Protein AF-A0A9P7KBY2-F1 (afdb_monomer_lite)

Organism: NCBI:txid117018

Sequence (220 aa):
MDRFLDSQSREPHPALNAIYLVACYFTNSSFYSEMEPALFIQAQQEINVALDTSDRLADIVQASSLLAIYMYMNNRVMEGYRYTFSAIRLAVGLGFHQIQPPSAISPAYSHHIHPIPISPPRDIIELSDRIFAFWQVFMIDRCWSAADELPLAFPDKDTAQCLILTPWPAPLEGDTWSLFVGEFSEGTVSSYMPALKAKAAALYELTSRSNNSECARGPM

Structure (mmCIF, N/CA/C/O backbone):
data_AF-A0A9P7KBY2-F1
#
_entry.id   AF-A0A9P7KBY2-F1
#
loop_
_atom_site.group_PDB
_atom_site.id
_atom_site.type_symbol
_atom_site.label_atom_id
_atom_site.label_alt_id
_atom_site.label_comp_id
_atom_site.label_asym_id
_atom_site.label_entity_id
_atom_site.label_seq_id
_atom_site.pdbx_PDB_ins_code
_atom_site.Cartn_x
_atom_site.Cartn_y
_atom_site.Cartn_z
_atom_site.occupancy
_atom_site.B_iso_or_equiv
_atom_site.auth_seq_id
_atom_site.auth_comp_id
_atom_site.auth_asym_id
_atom_site.auth_atom_id
_atom_site.pdbx_PDB_model_num
ATOM 1 N N . MET A 1 1 ? -14.799 12.275 -30.955 1.00 43.34 1 MET A N 1
ATOM 2 C CA . MET A 1 1 ? -15.402 11.382 -29.943 1.00 43.34 1 MET A CA 1
ATOM 3 C C . MET A 1 1 ? -14.357 10.835 -28.968 1.00 43.34 1 MET A C 1
ATOM 5 O O . MET A 1 1 ? -14.742 10.455 -27.876 1.00 43.34 1 MET A O 1
ATOM 9 N N . ASP A 1 2 ? -13.055 10.927 -29.272 1.00 44.44 2 ASP A N 1
ATOM 10 C CA . ASP A 1 2 ? -11.976 10.364 -28.433 1.00 44.44 2 ASP A CA 1
ATOM 11 C C . ASP A 1 2 ? -11.668 11.125 -27.130 1.00 44.44 2 ASP A C 1
ATOM 13 O O . ASP A 1 2 ? -11.209 10.527 -26.166 1.00 44.44 2 ASP A O 1
ATOM 17 N N . ARG A 1 3 ? -11.991 12.425 -27.034 1.00 40.50 3 ARG A N 1
ATOM 18 C CA . ARG A 1 3 ? -11.752 13.222 -25.809 1.00 40.50 3 ARG A CA 1
ATOM 19 C C . ARG A 1 3 ? -12.579 12.792 -24.588 1.00 40.50 3 ARG A C 1
ATOM 21 O O . ARG A 1 3 ? -12.198 13.133 -23.479 1.00 40.50 3 ARG A O 1
ATOM 28 N N . PHE A 1 4 ? -13.699 12.090 -24.783 1.00 40.03 4 PHE A N 1
ATOM 29 C CA . PHE A 1 4 ? -14.569 11.636 -23.686 1.00 40.03 4 PHE A CA 1
ATOM 30 C C . PHE A 1 4 ? -14.139 10.284 -23.093 1.00 40.03 4 PHE A C 1
ATOM 32 O O . PHE A 1 4 ? -14.405 10.019 -21.926 1.00 40.03 4 PHE A O 1
ATOM 39 N N . LEU A 1 5 ? -13.447 9.442 -23.868 1.00 46.06 5 LEU A N 1
ATOM 40 C CA . LEU A 1 5 ? -12.856 8.197 -23.358 1.00 46.06 5 LEU A CA 1
ATOM 41 C C . LEU A 1 5 ? -11.561 8.482 -22.580 1.00 46.06 5 LEU A C 1
ATOM 43 O O . LEU A 1 5 ? -11.266 7.815 -21.593 1.00 46.06 5 LEU A O 1
ATOM 47 N N . ASP A 1 6 ? -10.840 9.530 -22.981 1.00 45.81 6 ASP A N 1
ATOM 48 C CA . ASP A 1 6 ? -9.599 9.976 -22.337 1.00 45.81 6 ASP A CA 1
ATOM 49 C C . ASP A 1 6 ? -9.832 10.707 -20.996 1.00 45.81 6 ASP A C 1
ATOM 51 O O . ASP A 1 6 ? -8.926 10.835 -20.177 1.00 45.81 6 ASP A O 1
ATOM 55 N N . SER A 1 7 ? -11.059 11.180 -20.732 1.00 43.94 7 SER A N 1
ATOM 56 C CA . SER A 1 7 ? -11.436 11.732 -19.423 1.00 43.94 7 SER A CA 1
ATOM 57 C C . SER A 1 7 ? -11.824 10.647 -18.417 1.00 43.94 7 SER A C 1
ATOM 59 O O . SER A 1 7 ? -11.453 10.745 -17.253 1.00 43.94 7 SER A O 1
ATOM 61 N N . GLN A 1 8 ? -12.510 9.586 -18.860 1.00 50.44 8 GLN A N 1
ATOM 62 C CA . GLN A 1 8 ? -12.900 8.459 -17.998 1.00 50.44 8 GLN A CA 1
ATOM 63 C C . GLN A 1 8 ? -11.684 7.676 -17.480 1.00 50.44 8 GLN A C 1
ATOM 65 O O . GLN A 1 8 ? -11.706 7.139 -16.378 1.00 50.44 8 GLN A O 1
ATOM 70 N N . SER A 1 9 ? -10.603 7.650 -18.262 1.00 55.75 9 SER A N 1
ATOM 71 C CA . SER A 1 9 ? -9.342 6.980 -17.933 1.00 55.75 9 SER A CA 1
ATOM 72 C C . SER A 1 9 ? -8.476 7.735 -16.907 1.00 55.75 9 SER A C 1
ATOM 74 O O . SER A 1 9 ? -7.491 7.165 -16.419 1.00 55.75 9 SER A O 1
ATOM 76 N N . ARG A 1 10 ? -8.840 8.994 -16.606 1.00 66.50 10 ARG A N 1
ATOM 77 C CA . ARG A 1 10 ? -8.169 9.911 -15.667 1.00 66.50 10 ARG A CA 1
ATOM 78 C C . ARG A 1 10 ? -8.921 10.130 -14.363 1.00 66.50 10 ARG A C 1
ATOM 80 O O . ARG A 1 10 ? -8.335 10.658 -13.422 1.00 66.50 10 ARG A O 1
ATOM 87 N N . GLU A 1 11 ? -10.209 9.802 -14.308 1.00 81.75 11 GLU A N 1
ATOM 88 C CA . GLU A 1 11 ? -10.936 9.898 -13.047 1.00 81.75 11 GLU A CA 1
ATOM 89 C C . GLU A 1 11 ? -10.340 8.898 -12.043 1.00 81.75 11 GLU A C 1
ATOM 91 O O . GLU A 1 11 ? -9.983 7.785 -12.441 1.00 81.75 11 GLU A O 1
ATOM 96 N N . PRO A 1 12 ? -10.210 9.262 -10.757 1.00 85.88 12 PRO A N 1
ATOM 97 C CA . PRO A 1 12 ? -9.803 8.317 -9.724 1.00 85.88 12 PRO A CA 1
ATOM 98 C C . PRO A 1 12 ? -10.758 7.121 -9.675 1.00 85.88 12 PRO A C 1
ATOM 100 O O . PRO A 1 12 ? -11.972 7.281 -9.851 1.00 85.88 12 PRO A O 1
ATOM 103 N N . HIS A 1 13 ? -10.240 5.918 -9.428 1.00 92.56 13 HIS A N 1
ATOM 104 C CA . HIS A 1 13 ? -11.093 4.744 -9.258 1.00 92.56 13 HIS A CA 1
ATOM 105 C C . HIS A 1 13 ? -12.073 4.957 -8.087 1.00 92.56 13 HIS A C 1
ATOM 107 O O . HIS A 1 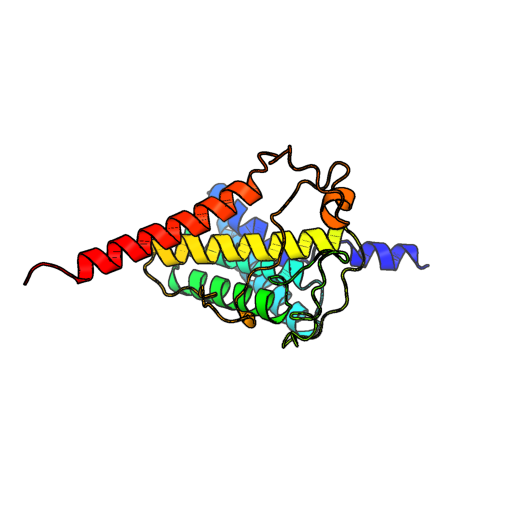13 ? -11.643 5.414 -7.024 1.00 92.56 13 HIS A O 1
ATOM 113 N N . PRO A 1 14 ? -13.364 4.578 -8.202 1.00 93.50 14 PRO A N 1
ATOM 114 C CA . PRO A 1 14 ? -14.335 4.713 -7.108 1.00 93.50 14 PRO A CA 1
ATOM 115 C C . PRO A 1 14 ? -13.891 4.066 -5.787 1.00 93.50 14 PRO A C 1
ATOM 117 O O . PRO A 1 14 ? -14.286 4.512 -4.713 1.00 93.50 14 PRO A O 1
ATOM 120 N N . ALA A 1 15 ? -13.018 3.058 -5.848 1.00 94.69 15 ALA A N 1
ATOM 121 C CA . ALA A 1 15 ? -12.377 2.444 -4.680 1.00 94.69 15 ALA A CA 1
ATOM 122 C C . ALA A 1 15 ? -11.610 3.452 -3.797 1.00 94.69 15 ALA A C 1
ATOM 124 O O . ALA A 1 15 ? -11.557 3.278 -2.579 1.00 94.69 15 ALA A O 1
ATOM 125 N N . LEU A 1 16 ? -11.058 4.528 -4.370 1.00 94.62 16 LEU A N 1
ATOM 126 C CA . LEU A 1 16 ? -10.361 5.576 -3.615 1.00 94.62 16 LEU A CA 1
ATOM 127 C C . LEU A 1 16 ? -11.287 6.380 -2.700 1.00 94.62 16 LEU A C 1
ATOM 129 O O . LEU A 1 16 ? -10.801 7.014 -1.762 1.00 94.62 16 LEU A O 1
ATOM 133 N N . ASN A 1 17 ? -12.610 6.263 -2.861 1.00 93.25 17 ASN A N 1
ATOM 134 C CA . ASN A 1 17 ? -13.580 6.766 -1.886 1.00 93.25 17 ASN A CA 1
ATOM 135 C C . ASN A 1 17 ? -13.393 6.142 -0.488 1.00 93.25 17 ASN A C 1
ATOM 137 O O . ASN A 1 17 ? -13.918 6.677 0.486 1.00 93.25 17 ASN A O 1
ATOM 141 N N . ALA A 1 18 ? -12.581 5.084 -0.347 1.00 95.88 18 ALA A N 1
ATOM 142 C CA . ALA A 1 18 ? -12.068 4.605 0.938 1.00 95.88 18 ALA A CA 1
ATOM 143 C C . ALA A 1 18 ? -11.432 5.717 1.798 1.00 95.88 18 ALA A C 1
ATOM 145 O O . ALA A 1 18 ? -11.433 5.615 3.024 1.00 95.88 18 ALA A O 1
ATOM 146 N N . ILE A 1 19 ? -10.941 6.810 1.196 1.00 95.94 19 ILE A N 1
ATOM 147 C CA . ILE A 1 19 ? -10.446 7.980 1.938 1.00 95.94 19 ILE A CA 1
ATOM 148 C C . ILE A 1 19 ? -11.518 8.588 2.853 1.00 95.94 19 ILE A C 1
ATOM 150 O O . ILE A 1 19 ? -11.195 9.094 3.929 1.00 95.94 19 ILE A O 1
ATOM 154 N N . TYR A 1 20 ? -12.799 8.489 2.480 1.00 94.44 20 TYR A N 1
ATOM 155 C CA . TYR A 1 20 ? -13.895 8.983 3.305 1.00 94.44 20 TYR A CA 1
ATOM 156 C C . TYR A 1 20 ? -14.028 8.210 4.617 1.00 94.44 20 TYR A C 1
ATOM 158 O O . TYR A 1 20 ? -14.408 8.815 5.610 1.00 94.44 20 TYR A O 1
ATOM 166 N N . LEU A 1 21 ? -13.648 6.929 4.680 1.00 94.62 21 LEU A N 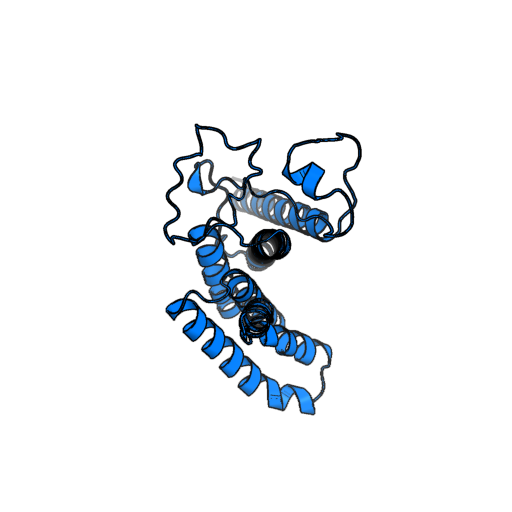1
ATOM 167 C CA . LEU A 1 21 ? -13.639 6.165 5.937 1.00 94.62 21 LEU A CA 1
ATOM 168 C C . LEU A 1 21 ? -12.626 6.734 6.931 1.00 94.62 21 LEU A C 1
ATOM 170 O O . LEU A 1 21 ? -12.931 6.933 8.105 1.00 94.62 21 LEU A O 1
ATOM 174 N N . VAL A 1 22 ? -11.429 7.057 6.439 1.00 93.44 22 VAL A N 1
ATOM 175 C CA . VAL A 1 22 ? -10.390 7.714 7.241 1.00 93.44 22 VAL A CA 1
ATOM 176 C C . VAL A 1 22 ? -10.866 9.102 7.684 1.00 93.44 22 VAL A C 1
ATOM 178 O O . VAL A 1 22 ? -10.673 9.486 8.836 1.00 93.44 22 VAL A O 1
ATOM 181 N N . ALA A 1 23 ? -11.548 9.842 6.805 1.00 93.81 23 ALA A N 1
ATOM 182 C CA . ALA A 1 23 ? -12.131 11.136 7.153 1.00 93.81 23 ALA A CA 1
ATOM 183 C C . ALA A 1 23 ? -13.237 11.024 8.220 1.00 93.81 23 ALA A C 1
ATOM 185 O O . ALA A 1 23 ? -13.277 11.850 9.134 1.00 93.81 23 ALA A O 1
ATOM 186 N N . CYS A 1 24 ? -14.102 10.005 8.149 1.00 92.81 24 CYS A N 1
ATOM 187 C CA . CYS A 1 24 ? -15.149 9.753 9.146 1.00 92.81 24 CYS A CA 1
ATOM 188 C C . CYS A 1 24 ? -14.538 9.531 10.536 1.00 92.81 24 CYS A C 1
ATOM 190 O O . CYS A 1 24 ? -14.945 10.201 11.489 1.00 92.81 24 CYS A O 1
ATOM 192 N N . TYR A 1 25 ? -13.486 8.706 10.614 1.00 89.88 25 TYR A N 1
ATOM 193 C CA . TYR A 1 25 ? -12.752 8.440 11.853 1.00 89.88 25 TYR A CA 1
ATOM 194 C C . TYR A 1 25 ? -12.237 9.729 12.517 1.00 89.88 25 TYR A C 1
ATOM 196 O O . TYR A 1 25 ? -12.447 9.947 13.709 1.00 89.88 25 TYR A O 1
ATOM 204 N N . PHE A 1 26 ? -11.613 10.630 11.749 1.00 90.94 26 PHE A N 1
ATOM 205 C CA . PHE A 1 26 ? -11.115 11.902 12.292 1.00 90.94 26 PHE A CA 1
ATOM 206 C C . PHE A 1 26 ? -12.216 12.920 12.598 1.00 90.94 26 PHE A C 1
ATOM 208 O O . PHE A 1 26 ? -12.038 13.766 13.474 1.00 90.94 26 PHE A O 1
ATOM 215 N N . THR A 1 27 ? -13.339 12.864 11.882 1.00 92.81 27 THR A N 1
ATOM 216 C CA . THR A 1 27 ? -14.449 13.806 12.077 1.00 92.81 27 THR A CA 1
ATOM 217 C C . THR A 1 27 ? -15.238 13.502 13.350 1.00 92.81 27 THR A C 1
ATOM 219 O O . THR A 1 27 ? -15.775 14.425 13.959 1.00 92.81 27 THR A O 1
ATOM 222 N N . ASN A 1 28 ? -15.291 12.232 13.769 1.00 85.31 28 ASN A N 1
ATOM 223 C CA . ASN A 1 28 ? -15.891 11.786 15.031 1.00 85.31 28 ASN A CA 1
ATOM 224 C C . ASN A 1 28 ? -17.323 12.326 15.257 1.00 85.31 28 ASN A C 1
ATOM 226 O O . ASN A 1 28 ? -17.668 12.845 16.320 1.00 85.31 28 ASN A O 1
ATOM 230 N N . SER A 1 29 ? -18.150 12.250 14.211 1.00 91.50 29 SER A N 1
ATOM 231 C CA . SER A 1 29 ? -19.554 12.672 14.224 1.00 91.50 29 SER A CA 1
ATOM 232 C C . SER A 1 29 ? -20.465 11.470 14.027 1.00 91.50 29 SER A C 1
ATOM 234 O O . SER A 1 29 ? -20.283 10.709 13.077 1.00 91.50 29 SER A O 1
ATOM 236 N N . SER A 1 30 ? -21.505 11.369 14.862 1.00 86.69 30 SER A N 1
ATOM 237 C CA . SER A 1 30 ? -22.512 10.299 14.795 1.00 86.69 30 SER A CA 1
ATOM 238 C C . SER A 1 30 ? -23.131 10.153 13.403 1.00 86.69 30 SER A C 1
ATOM 240 O O . SER A 1 30 ? -23.406 9.039 12.977 1.00 86.69 30 SER A O 1
ATOM 242 N N . PHE A 1 31 ? -23.317 11.263 12.680 1.00 88.94 31 PHE A N 1
ATOM 243 C CA . PHE A 1 31 ? -23.895 11.252 11.335 1.00 88.94 31 PHE A CA 1
ATOM 244 C C . PHE A 1 31 ? -23.013 10.501 10.327 1.00 88.94 31 PHE A C 1
ATOM 246 O O . PHE A 1 31 ? -23.512 9.733 9.512 1.00 88.94 31 PHE A O 1
ATOM 253 N N . TYR A 1 32 ? -21.694 10.699 10.386 1.00 87.94 32 TYR A N 1
ATOM 254 C CA . TYR A 1 32 ? -20.769 10.044 9.462 1.00 87.94 32 TYR A CA 1
ATOM 255 C C . TYR A 1 32 ? -20.497 8.593 9.856 1.00 87.94 32 TYR A C 1
ATOM 257 O O . TYR A 1 32 ? -20.357 7.747 8.976 1.00 87.94 32 TYR A O 1
ATOM 265 N N . SER A 1 33 ? -20.521 8.278 11.154 1.00 86.94 33 SER A N 1
ATOM 266 C CA . SER A 1 33 ? -20.382 6.900 11.637 1.00 86.94 33 SER A CA 1
ATOM 267 C C . SER A 1 33 ? -21.487 5.971 11.121 1.00 86.94 33 SER A C 1
ATOM 269 O O . SER A 1 33 ? -21.227 4.798 10.868 1.00 86.94 33 SER A O 1
ATOM 271 N N . GLU A 1 34 ? -22.700 6.483 10.889 1.00 90.88 34 GLU A N 1
ATOM 272 C CA . GLU A 1 34 ? -23.787 5.710 10.265 1.00 90.88 34 GLU A CA 1
ATOM 273 C C . GLU A 1 34 ? -23.504 5.352 8.794 1.00 90.88 34 GLU A C 1
ATOM 275 O O . GLU A 1 34 ? -24.007 4.346 8.292 1.00 90.88 34 GLU A O 1
ATOM 280 N N . MET A 1 35 ? -22.676 6.141 8.101 1.00 91.88 35 MET A N 1
ATOM 281 C CA . MET A 1 35 ? -22.323 5.923 6.694 1.00 91.88 35 MET A CA 1
ATOM 282 C C . MET A 1 35 ? -21.121 4.989 6.506 1.00 91.88 35 MET A C 1
ATOM 284 O O . MET A 1 35 ? -20.982 4.388 5.437 1.00 91.88 35 MET A O 1
ATOM 288 N N . GLU A 1 36 ? -20.260 4.843 7.518 1.00 93.00 36 GLU A N 1
ATOM 289 C CA . GLU A 1 36 ? -19.029 4.043 7.437 1.00 93.00 36 GLU A CA 1
ATOM 290 C C . GLU A 1 36 ? -19.248 2.610 6.916 1.00 93.00 36 GLU A C 1
ATOM 292 O O . GLU A 1 36 ? -18.510 2.201 6.016 1.00 93.00 36 GLU A O 1
ATOM 297 N N . PRO A 1 37 ? -20.265 1.842 7.365 1.00 94.38 37 PRO A N 1
ATOM 298 C CA . PRO A 1 37 ? -20.474 0.484 6.863 1.00 94.38 37 PRO A CA 1
ATOM 299 C C . PRO A 1 37 ? -20.758 0.438 5.358 1.00 94.38 37 PRO A C 1
ATOM 301 O O . PRO A 1 37 ? -20.246 -0.435 4.658 1.00 94.38 37 PRO A O 1
ATOM 304 N N . ALA A 1 38 ? -21.548 1.388 4.847 1.00 95.25 38 ALA A N 1
ATOM 305 C CA . ALA A 1 38 ? -21.885 1.459 3.428 1.00 95.25 38 ALA A CA 1
ATOM 306 C C . ALA A 1 38 ? -20.658 1.829 2.583 1.00 95.25 38 ALA A C 1
ATOM 308 O O . ALA A 1 38 ? -20.385 1.174 1.578 1.00 95.25 38 ALA A O 1
ATOM 309 N N . LEU A 1 39 ? -19.880 2.821 3.034 1.00 95.19 39 LEU A N 1
ATOM 310 C CA . LEU A 1 39 ? -18.630 3.232 2.388 1.00 95.19 39 LEU A CA 1
ATOM 311 C C . LEU A 1 39 ? -17.604 2.091 2.358 1.00 95.19 39 LEU A C 1
ATOM 313 O O . LEU A 1 39 ? -16.930 1.888 1.350 1.00 95.19 39 LEU A O 1
ATOM 317 N N . PHE A 1 40 ? -17.512 1.319 3.443 1.00 96.25 40 PHE A N 1
ATOM 318 C CA . PHE A 1 40 ? -16.614 0.173 3.537 1.00 96.25 40 PHE A CA 1
ATOM 319 C C . PHE A 1 40 ? -16.991 -0.936 2.553 1.00 96.25 40 PHE A C 1
ATOM 321 O O . PHE A 1 40 ? -16.137 -1.411 1.801 1.00 96.25 40 PHE A O 1
ATOM 328 N N . ILE A 1 41 ? -18.271 -1.323 2.527 1.00 96.75 41 ILE A N 1
ATOM 329 C CA . ILE A 1 41 ? -18.781 -2.341 1.599 1.00 96.75 41 ILE A CA 1
ATOM 330 C C . ILE A 1 41 ? -18.541 -1.905 0.154 1.00 96.75 41 ILE A C 1
ATOM 332 O O . ILE A 1 41 ? -18.050 -2.702 -0.644 1.00 96.75 41 ILE A O 1
ATOM 336 N N . GLN A 1 42 ? -18.831 -0.642 -0.165 1.00 96.50 42 GLN A N 1
ATOM 337 C CA . GLN A 1 42 ? -18.609 -0.097 -1.497 1.00 96.50 42 GLN A CA 1
ATOM 338 C C . GLN A 1 42 ? -17.128 -0.168 -1.886 1.00 96.50 42 GLN A C 1
ATOM 340 O O . GLN A 1 42 ? -16.804 -0.745 -2.917 1.00 96.50 42 GLN A O 1
ATOM 345 N N . ALA A 1 43 ? -16.214 0.343 -1.055 1.00 96.62 43 ALA A N 1
ATOM 346 C CA . ALA A 1 43 ? -14.782 0.307 -1.354 1.00 96.62 43 ALA A CA 1
ATOM 347 C C . ALA A 1 43 ? -14.272 -1.127 -1.580 1.00 96.62 43 ALA A C 1
ATOM 349 O O . ALA A 1 43 ? -13.513 -1.378 -2.514 1.00 96.62 43 ALA A O 1
ATOM 350 N N . GLN A 1 44 ? -14.724 -2.086 -0.767 1.00 96.88 44 GLN A N 1
ATOM 351 C CA . GLN A 1 44 ? -14.354 -3.490 -0.927 1.00 96.88 44 GLN A CA 1
ATOM 352 C C . GLN A 1 44 ? -14.899 -4.100 -2.229 1.00 96.88 44 GLN A C 1
ATOM 354 O O . GLN A 1 44 ? -14.191 -4.859 -2.890 1.00 96.88 44 GLN A O 1
ATOM 359 N N . GLN A 1 45 ? -16.143 -3.789 -2.602 1.00 97.12 45 GLN A N 1
ATOM 360 C CA . GLN A 1 45 ? -16.742 -4.248 -3.858 1.00 97.12 45 GLN A CA 1
ATOM 361 C C . GLN A 1 45 ? -15.993 -3.687 -5.068 1.00 97.12 45 GLN A C 1
ATOM 363 O O . GLN A 1 45 ? -15.613 -4.456 -5.945 1.00 97.12 45 GLN A O 1
ATOM 368 N N . GLU A 1 46 ? -15.719 -2.382 -5.071 1.00 96.81 46 GLU A N 1
ATOM 369 C CA . GLU A 1 46 ? -14.971 -1.704 -6.134 1.00 96.81 46 GLU A CA 1
ATOM 370 C C . GLU A 1 46 ? -13.556 -2.276 -6.288 1.00 96.81 46 GLU A C 1
ATOM 372 O O . GLU A 1 46 ? -13.098 -2.486 -7.407 1.00 96.81 46 GLU A O 1
ATOM 377 N N . ILE A 1 47 ? -12.877 -2.600 -5.179 1.00 96.69 47 ILE A N 1
ATOM 378 C CA . ILE A 1 47 ? -11.577 -3.288 -5.212 1.00 96.69 47 ILE A CA 1
ATOM 379 C C . ILE A 1 47 ? -11.695 -4.648 -5.903 1.00 96.69 47 ILE A C 1
ATOM 381 O O . ILE A 1 47 ? -10.905 -4.944 -6.793 1.00 96.69 47 ILE A O 1
ATOM 385 N N . ASN A 1 48 ? -12.669 -5.477 -5.521 1.00 96.31 48 ASN A N 1
ATOM 386 C CA . ASN A 1 48 ? -12.816 -6.813 -6.103 1.00 96.31 48 ASN A CA 1
ATOM 387 C C . ASN A 1 48 ? -13.127 -6.751 -7.605 1.00 96.31 48 ASN A C 1
ATOM 389 O O . ASN A 1 48 ? -12.498 -7.458 -8.385 1.00 96.31 48 ASN A O 1
ATOM 393 N N . VAL A 1 49 ? -14.045 -5.867 -8.010 1.00 96.00 49 VAL A N 1
ATOM 394 C CA . VAL A 1 49 ? -14.395 -5.667 -9.425 1.00 96.00 49 VAL A CA 1
ATOM 395 C C . VAL A 1 49 ? -13.172 -5.216 -10.224 1.00 96.00 49 VAL A C 1
ATOM 397 O O . VAL A 1 49 ? -12.891 -5.774 -11.282 1.00 96.00 49 VAL A O 1
ATOM 400 N N . ALA A 1 50 ? -12.408 -4.257 -9.701 1.00 93.81 50 ALA A N 1
ATOM 401 C CA . ALA A 1 50 ? -11.222 -3.743 -10.374 1.00 93.81 50 ALA A CA 1
ATOM 402 C C . ALA A 1 50 ? -10.092 -4.772 -10.491 1.00 93.81 50 ALA A C 1
ATOM 404 O O . ALA A 1 50 ? -9.339 -4.743 -11.463 1.00 93.81 50 ALA A O 1
ATOM 405 N N . LEU A 1 51 ? -9.967 -5.690 -9.526 1.00 93.62 51 LEU A N 1
ATOM 406 C CA . LEU A 1 51 ? -9.019 -6.803 -9.608 1.00 93.62 51 LEU A CA 1
ATOM 407 C C . LEU A 1 51 ? -9.391 -7.776 -10.733 1.00 93.62 51 LEU A C 1
ATOM 409 O O . LEU A 1 51 ? -8.501 -8.207 -11.466 1.00 93.62 51 LEU A O 1
ATOM 413 N N . ASP A 1 52 ? -10.682 -8.061 -10.919 1.00 93.31 52 ASP A N 1
ATOM 414 C CA . ASP A 1 52 ? -11.164 -8.922 -12.006 1.00 93.31 52 ASP A CA 1
ATOM 415 C C . ASP A 1 52 ? -10.955 -8.278 -13.387 1.00 93.31 52 ASP A C 1
ATOM 417 O O . ASP A 1 52 ? -10.605 -8.958 -14.353 1.00 93.31 52 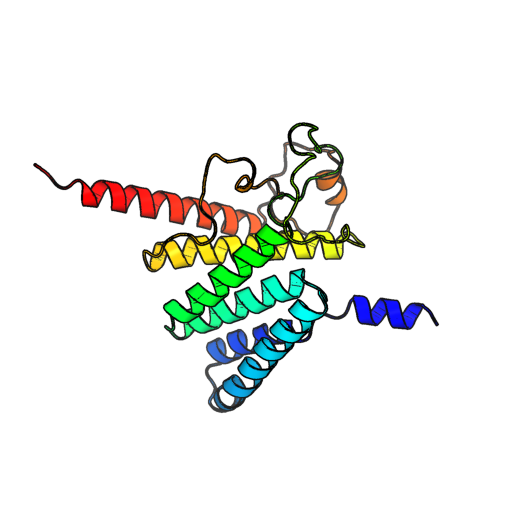ASP A O 1
ATOM 421 N N . THR A 1 53 ? -11.133 -6.957 -13.492 1.00 91.44 53 THR A N 1
ATOM 422 C CA . THR A 1 53 ? -10.979 -6.215 -14.756 1.00 91.44 53 THR A CA 1
ATOM 423 C C . THR A 1 53 ? -9.579 -5.648 -14.977 1.00 91.44 53 THR A C 1
ATOM 425 O O . THR A 1 53 ? -9.316 -5.090 -16.042 1.00 91.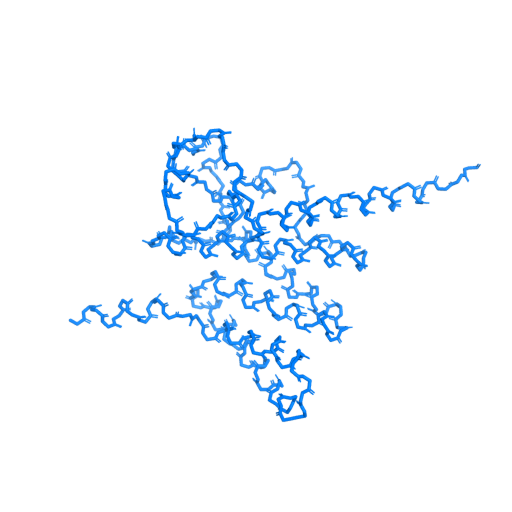44 53 THR A O 1
ATOM 428 N N . SER A 1 54 ? -8.681 -5.773 -13.995 1.00 90.31 54 SER A N 1
ATOM 429 C CA . SER A 1 54 ? -7.372 -5.105 -13.973 1.00 90.31 54 SER A CA 1
ATOM 430 C C . SER A 1 54 ? -7.454 -3.584 -14.208 1.00 90.31 54 SER A C 1
ATOM 432 O O . SER A 1 54 ? -6.592 -3.007 -14.873 1.00 90.31 54 SER A O 1
ATOM 434 N N . ASP A 1 55 ? -8.491 -2.925 -13.676 1.00 89.38 55 ASP A N 1
ATOM 435 C CA . ASP A 1 55 ? -8.697 -1.476 -13.825 1.00 89.38 55 ASP A CA 1
ATOM 436 C C . ASP A 1 55 ? -7.902 -0.691 -12.769 1.00 89.38 55 ASP A C 1
ATOM 438 O O . ASP A 1 55 ? -7.967 -0.998 -11.580 1.00 89.38 55 ASP A O 1
ATOM 442 N N . ARG A 1 56 ? -7.142 0.324 -13.213 1.00 90.12 56 ARG A N 1
ATOM 443 C CA . ARG A 1 56 ? -6.415 1.301 -12.373 1.00 90.12 56 ARG A CA 1
ATOM 444 C C . ARG A 1 56 ? -5.769 0.690 -11.121 1.00 90.12 56 ARG A C 1
ATOM 446 O O . ARG A 1 56 ? -5.964 1.139 -9.998 1.00 90.12 56 ARG A O 1
ATOM 453 N N . LEU A 1 57 ? -4.945 -0.340 -11.309 1.00 93.75 57 LEU A N 1
ATOM 454 C CA . LEU A 1 57 ? -4.407 -1.145 -10.203 1.00 93.75 57 LEU A CA 1
ATOM 455 C C . LEU A 1 57 ? -3.557 -0.360 -9.179 1.00 93.75 57 LEU A C 1
ATOM 457 O O . LEU A 1 57 ? -3.447 -0.791 -8.031 1.00 93.75 57 LEU A O 1
ATOM 461 N N . ALA A 1 58 ? -2.990 0.794 -9.550 1.00 94.69 58 ALA A N 1
ATOM 462 C CA . ALA A 1 58 ? -2.341 1.704 -8.600 1.00 94.69 58 ALA A CA 1
ATOM 463 C C . ALA A 1 58 ? -3.339 2.250 -7.563 1.00 94.69 58 ALA A C 1
ATOM 465 O O . ALA A 1 58 ? -3.096 2.132 -6.359 1.00 94.69 58 ALA A O 1
ATOM 466 N N . ASP A 1 59 ? -4.498 2.729 -8.018 1.00 95.62 59 ASP A N 1
ATOM 467 C CA . ASP A 1 59 ? -5.600 3.193 -7.170 1.00 95.62 59 ASP A CA 1
ATOM 468 C C . ASP A 1 59 ? -6.101 2.073 -6.255 1.00 95.62 59 ASP A C 1
ATOM 470 O O . ASP A 1 59 ? -6.453 2.315 -5.104 1.00 95.62 59 ASP A O 1
ATOM 474 N N . ILE A 1 60 ? -6.093 0.824 -6.729 1.00 97.00 60 ILE A N 1
ATOM 475 C CA . ILE A 1 60 ? -6.516 -0.341 -5.940 1.00 97.00 60 ILE A CA 1
ATOM 476 C C . ILE A 1 60 ? -5.528 -0.659 -4.813 1.00 97.00 60 ILE A C 1
ATOM 478 O O . ILE A 1 60 ? -5.951 -0.955 -3.689 1.00 97.00 60 ILE A O 1
ATOM 482 N N . VAL A 1 61 ? -4.219 -0.544 -5.062 1.00 98.00 61 VAL A N 1
ATOM 483 C CA . VAL A 1 61 ? -3.191 -0.644 -4.010 1.00 98.00 61 VAL A CA 1
ATOM 484 C C . VAL A 1 61 ? -3.373 0.472 -2.976 1.00 98.00 61 VAL A C 1
ATOM 486 O O . VAL A 1 61 ? -3.333 0.208 -1.769 1.00 98.00 61 VAL A O 1
ATOM 489 N N . GLN A 1 62 ? -3.620 1.705 -3.423 1.00 97.25 62 GLN A N 1
ATOM 490 C CA . GLN A 1 62 ? -3.858 2.853 -2.544 1.00 97.25 62 GLN A CA 1
ATOM 491 C C . GLN A 1 62 ? -5.152 2.700 -1.727 1.00 97.25 62 GLN A C 1
ATOM 493 O O . GLN A 1 62 ? -5.139 2.891 -0.511 1.00 97.25 62 GLN A O 1
ATOM 498 N N . ALA A 1 63 ? -6.258 2.292 -2.350 1.00 98.00 63 ALA A N 1
ATOM 499 C CA . ALA A 1 63 ? -7.538 2.054 -1.687 1.00 98.00 63 ALA A CA 1
ATOM 500 C C . ALA A 1 63 ? -7.437 0.932 -0.644 1.00 98.00 63 ALA A C 1
ATOM 502 O O . ALA A 1 63 ? -7.884 1.094 0.491 1.00 98.00 63 ALA A O 1
ATOM 503 N N . SER A 1 64 ? -6.767 -0.173 -0.982 1.00 98.12 64 SER A N 1
ATOM 504 C CA . SER A 1 64 ? -6.505 -1.272 -0.041 1.00 98.12 64 SER A CA 1
ATOM 505 C C . SER A 1 64 ? -5.648 -0.812 1.144 1.00 98.12 64 SER A C 1
ATOM 507 O O . SER A 1 64 ? -5.895 -1.200 2.285 1.00 98.12 64 SER A O 1
ATOM 509 N N . SER A 1 65 ? -4.680 0.072 0.890 1.00 98.12 65 SER A N 1
ATOM 510 C CA . SER A 1 65 ? -3.860 0.710 1.925 1.00 98.12 65 SER A CA 1
ATOM 511 C C . SER A 1 65 ? -4.685 1.618 2.847 1.00 98.12 65 SER A C 1
ATOM 513 O O . SER A 1 65 ? -4.468 1.632 4.057 1.00 98.12 65 SER A O 1
ATOM 515 N N . LEU A 1 66 ? -5.661 2.353 2.307 1.00 97.81 66 LEU A N 1
ATOM 516 C CA . LEU A 1 66 ? -6.588 3.174 3.095 1.00 97.81 66 LEU A CA 1
ATOM 517 C C . LEU A 1 66 ? -7.520 2.316 3.961 1.00 97.81 66 LEU A C 1
ATOM 519 O O . LEU A 1 66 ? -7.728 2.648 5.128 1.00 97.81 66 LEU A O 1
ATOM 523 N N . LEU A 1 67 ? -8.018 1.188 3.439 1.00 97.88 67 LEU A N 1
ATOM 524 C CA . LEU A 1 67 ? -8.776 0.219 4.239 1.00 97.88 67 LEU A CA 1
ATOM 525 C C . LEU A 1 67 ? -7.927 -0.360 5.373 1.00 97.88 67 LEU A C 1
ATOM 527 O O . LEU A 1 67 ? -8.418 -0.470 6.495 1.00 97.88 67 LEU A O 1
ATOM 531 N N . ALA A 1 68 ? -6.653 -0.674 5.114 1.00 98.00 68 ALA A N 1
ATOM 532 C CA . ALA A 1 68 ? -5.734 -1.118 6.157 1.00 98.00 68 ALA A CA 1
ATOM 533 C C . ALA A 1 68 ? -5.596 -0.067 7.268 1.00 98.00 68 ALA A C 1
ATOM 535 O O . ALA A 1 68 ? -5.802 -0.384 8.438 1.00 98.00 68 ALA A O 1
ATOM 536 N N . ILE A 1 69 ? -5.327 1.192 6.902 1.00 97.25 69 ILE A N 1
ATOM 537 C CA . ILE A 1 69 ? -5.224 2.312 7.851 1.00 97.25 69 ILE A CA 1
ATOM 538 C C . ILE A 1 69 ? -6.505 2.452 8.678 1.00 97.25 69 ILE A C 1
ATOM 540 O O . ILE A 1 69 ? -6.425 2.541 9.900 1.00 97.25 69 ILE A O 1
ATOM 544 N N . TYR A 1 70 ? -7.676 2.436 8.038 1.00 96.75 70 TYR A N 1
ATOM 545 C CA . TYR A 1 70 ? -8.956 2.524 8.738 1.00 96.75 70 TYR A CA 1
ATOM 546 C C . TYR A 1 70 ? -9.141 1.376 9.745 1.00 96.75 70 TYR A C 1
ATOM 548 O O . TYR A 1 70 ? -9.582 1.609 10.871 1.00 96.75 70 TYR A O 1
ATOM 556 N N . MET A 1 71 ? -8.755 0.145 9.392 1.00 97.31 71 MET A N 1
ATOM 557 C CA . MET A 1 71 ? -8.808 -0.987 10.323 1.00 97.31 71 MET A CA 1
ATOM 558 C C . MET A 1 71 ? -7.864 -0.812 11.512 1.00 97.31 71 MET A C 1
ATOM 560 O O . MET A 1 71 ? -8.279 -1.044 12.648 1.00 97.31 71 MET A O 1
ATOM 564 N N . TYR A 1 72 ? -6.625 -0.374 11.277 1.00 96.69 72 TYR A N 1
ATOM 565 C CA . TYR A 1 72 ? -5.672 -0.104 12.354 1.00 96.69 72 TYR A CA 1
ATOM 566 C C . TYR A 1 72 ? -6.163 1.003 13.292 1.00 96.69 72 TYR A C 1
ATOM 568 O O . TYR A 1 72 ? -6.118 0.838 14.508 1.00 96.69 72 TYR A O 1
ATOM 576 N N . MET A 1 73 ? -6.717 2.089 12.743 1.00 94.31 73 MET A N 1
ATOM 577 C CA . MET A 1 73 ? -7.321 3.177 13.523 1.00 94.31 73 MET A CA 1
ATOM 578 C C . MET A 1 73 ? -8.463 2.687 14.424 1.00 94.31 73 MET A C 1
ATOM 580 O O . MET A 1 73 ? -8.609 3.150 15.550 1.00 94.31 73 MET A O 1
ATOM 584 N N . ASN A 1 74 ? -9.228 1.694 13.970 1.00 94.19 74 ASN A N 1
ATOM 585 C CA . ASN A 1 74 ? -10.300 1.067 14.743 1.00 94.19 74 ASN A CA 1
ATOM 586 C C . ASN A 1 74 ? -9.830 -0.110 15.625 1.00 94.19 74 ASN A C 1
ATOM 588 O O . ASN A 1 74 ? -10.653 -0.911 16.065 1.00 94.19 74 ASN A O 1
ATOM 592 N N . ASN A 1 75 ? -8.524 -0.243 15.889 1.00 95.38 75 ASN A N 1
ATOM 593 C CA . ASN A 1 75 ? -7.917 -1.328 16.678 1.00 95.38 75 ASN A CA 1
ATOM 594 C C . ASN A 1 75 ? -8.192 -2.749 16.136 1.00 95.38 75 ASN A C 1
ATOM 596 O O . ASN A 1 75 ? -8.085 -3.740 16.860 1.00 95.38 75 ASN A O 1
ATOM 600 N N . ARG A 1 76 ? -8.519 -2.884 14.846 1.00 96.50 76 ARG A N 1
ATOM 601 C CA . ARG A 1 76 ? -8.736 -4.172 14.163 1.00 96.50 76 ARG A CA 1
ATOM 602 C C . ARG A 1 76 ? -7.439 -4.644 13.506 1.00 96.50 76 ARG A C 1
ATOM 604 O O . ARG A 1 76 ? -7.377 -4.835 12.293 1.00 96.50 76 ARG A O 1
ATOM 611 N N . VAL A 1 77 ? -6.400 -4.837 14.323 1.00 96.75 77 VAL A N 1
ATOM 612 C CA . VAL A 1 77 ? -5.005 -5.077 13.895 1.00 96.75 77 VAL A CA 1
ATOM 613 C C . VAL A 1 77 ? -4.878 -6.186 12.847 1.00 96.75 77 VAL A C 1
ATOM 615 O O . VAL A 1 77 ? -4.319 -5.963 11.778 1.00 96.75 77 VAL A O 1
ATOM 618 N N . MET A 1 78 ? -5.457 -7.366 13.094 1.00 97.50 78 MET A N 1
ATOM 619 C CA . MET A 1 78 ? -5.347 -8.501 12.164 1.00 97.50 78 MET A CA 1
ATOM 620 C C . MET A 1 78 ? -6.042 -8.249 10.822 1.00 97.50 78 MET A C 1
ATOM 622 O O . MET A 1 78 ? -5.612 -8.760 9.787 1.00 97.50 78 MET A O 1
ATOM 626 N N . GLU A 1 79 ? -7.113 -7.459 10.817 1.00 97.56 79 GLU A N 1
ATOM 627 C CA . GLU A 1 79 ? -7.798 -7.094 9.579 1.00 97.56 79 GLU A CA 1
ATOM 628 C C . GLU A 1 79 ? -7.016 -6.042 8.804 1.00 97.56 79 GLU A C 1
ATOM 630 O O . GLU A 1 79 ? -6.866 -6.185 7.590 1.00 97.56 79 GLU A O 1
ATOM 635 N N . GLY A 1 80 ? -6.461 -5.046 9.503 1.00 97.75 80 GLY A N 1
ATOM 636 C CA . GLY A 1 80 ? -5.523 -4.085 8.926 1.00 97.75 80 GLY A CA 1
ATOM 637 C C . GLY A 1 80 ? -4.337 -4.796 8.288 1.00 97.75 80 GLY A C 1
ATOM 638 O O . GLY A 1 80 ? -4.067 -4.599 7.106 1.00 97.75 80 GLY A O 1
ATOM 639 N N . TYR A 1 81 ? -3.729 -5.734 9.014 1.00 97.88 81 TYR A N 1
ATOM 640 C CA . TYR A 1 81 ? -2.626 -6.551 8.520 1.00 97.88 81 TYR A CA 1
ATOM 641 C C . TYR A 1 81 ? -3.002 -7.368 7.282 1.00 97.88 81 TYR A C 1
ATOM 643 O O . TYR A 1 81 ? -2.234 -7.417 6.324 1.00 97.88 81 TYR A O 1
ATOM 651 N N . ARG A 1 82 ? -4.206 -7.951 7.227 1.00 97.75 82 ARG A N 1
ATOM 652 C CA . ARG A 1 82 ? -4.690 -8.660 6.029 1.00 97.75 82 ARG A CA 1
ATOM 653 C C . ARG A 1 82 ? -4.776 -7.741 4.806 1.00 97.75 82 ARG A C 1
ATOM 655 O O . ARG A 1 82 ? -4.381 -8.157 3.713 1.00 97.75 82 ARG A O 1
ATOM 662 N N . TYR A 1 83 ? -5.289 -6.520 4.966 1.00 97.88 83 TYR A N 1
ATOM 663 C CA . TYR A 1 83 ? -5.353 -5.547 3.872 1.00 97.88 83 TYR A CA 1
ATOM 664 C C . TYR A 1 83 ? -3.959 -5.069 3.456 1.00 97.88 83 TYR A C 1
ATOM 666 O O . TYR A 1 83 ? -3.665 -5.079 2.263 1.00 97.88 83 TYR A O 1
ATOM 674 N N . THR A 1 84 ? -3.075 -4.761 4.411 1.00 98.38 84 THR A N 1
ATOM 675 C CA . THR A 1 84 ? -1.663 -4.427 4.151 1.00 98.38 84 THR A CA 1
ATOM 676 C C . THR A 1 84 ? -0.966 -5.540 3.373 1.00 98.38 84 THR A C 1
ATOM 678 O O . THR A 1 84 ? -0.349 -5.286 2.339 1.00 98.38 84 THR A O 1
ATOM 681 N N . PHE A 1 85 ? -1.120 -6.791 3.816 1.00 97.38 85 PHE A N 1
ATOM 682 C CA . PHE A 1 85 ? -0.512 -7.954 3.178 1.00 97.38 85 PHE A CA 1
ATOM 683 C C . PHE A 1 85 ? -1.012 -8.143 1.744 1.00 97.38 85 PHE A C 1
ATOM 685 O O . PHE A 1 85 ? -0.230 -8.397 0.830 1.00 97.38 85 PHE A O 1
ATOM 692 N N . SER A 1 86 ? -2.316 -7.988 1.525 1.00 96.88 86 SER A N 1
ATOM 693 C CA . SER A 1 86 ? -2.905 -8.104 0.189 1.00 96.88 86 SER A CA 1
ATOM 694 C C . SER A 1 86 ? -2.417 -6.979 -0.730 1.00 96.88 86 SER A C 1
ATOM 696 O O . SER A 1 86 ? -1.988 -7.242 -1.853 1.00 96.88 86 SER A O 1
ATOM 698 N N . ALA A 1 87 ? -2.397 -5.741 -0.231 1.00 98.00 87 ALA A N 1
ATOM 699 C CA . ALA A 1 87 ? -1.964 -4.564 -0.976 1.00 98.00 87 ALA A CA 1
ATOM 700 C C . ALA A 1 87 ? -0.483 -4.636 -1.375 1.00 98.00 87 ALA A C 1
ATOM 702 O O . ALA A 1 87 ? -0.143 -4.354 -2.524 1.00 98.00 87 ALA A O 1
ATOM 703 N N . ILE A 1 88 ? 0.405 -5.063 -0.467 1.00 97.12 88 ILE A N 1
ATOM 704 C CA . ILE A 1 88 ? 1.834 -5.162 -0.780 1.00 97.12 88 ILE A CA 1
ATOM 705 C C . ILE A 1 88 ? 2.102 -6.288 -1.780 1.00 97.12 88 ILE A C 1
ATOM 707 O O . ILE A 1 88 ? 2.923 -6.134 -2.681 1.00 97.12 88 ILE A O 1
ATOM 711 N N . ARG A 1 89 ? 1.386 -7.416 -1.667 1.00 95.19 89 ARG A N 1
ATOM 712 C CA . ARG A 1 89 ? 1.526 -8.548 -2.594 1.00 95.19 89 ARG A CA 1
ATOM 713 C C . ARG A 1 89 ? 1.049 -8.180 -3.984 1.00 95.19 89 ARG A C 1
ATOM 715 O O . ARG A 1 89 ? 1.705 -8.560 -4.949 1.00 95.19 89 ARG A O 1
ATOM 722 N N . LEU A 1 90 ? -0.030 -7.408 -4.073 1.00 96.19 90 LEU A N 1
ATOM 723 C CA . LEU A 1 90 ? -0.480 -6.824 -5.324 1.00 96.19 90 LEU A CA 1
ATOM 724 C C . LEU A 1 90 ? 0.591 -5.884 -5.892 1.00 96.19 90 LEU A C 1
ATOM 726 O O . LEU A 1 90 ? 1.067 -6.125 -6.993 1.00 96.19 90 LEU A O 1
ATOM 730 N N . ALA A 1 91 ? 1.058 -4.890 -5.130 1.00 96.38 91 ALA A N 1
ATOM 731 C CA . ALA A 1 91 ? 2.068 -3.933 -5.593 1.00 96.38 91 ALA A CA 1
ATOM 732 C C . ALA A 1 91 ? 3.359 -4.611 -6.096 1.00 96.38 91 ALA A C 1
ATOM 734 O O . ALA A 1 91 ? 3.876 -4.263 -7.156 1.00 96.38 91 ALA A O 1
ATOM 735 N N . VAL A 1 92 ? 3.853 -5.619 -5.371 1.00 94.31 92 VAL A N 1
ATOM 736 C CA . VAL A 1 92 ? 5.037 -6.409 -5.752 1.00 94.31 92 VAL A CA 1
ATOM 737 C C . VAL A 1 92 ? 4.752 -7.309 -6.956 1.00 94.31 92 VAL A C 1
ATOM 739 O O . VAL A 1 92 ? 5.588 -7.430 -7.849 1.00 94.31 92 VAL A O 1
ATOM 742 N N . GLY A 1 93 ? 3.568 -7.926 -7.011 1.00 92.56 93 GLY A N 1
ATOM 743 C CA . GLY A 1 93 ? 3.126 -8.749 -8.139 1.00 92.56 93 GLY A CA 1
ATOM 744 C C . GLY A 1 93 ? 3.011 -7.962 -9.446 1.00 92.56 93 GLY A C 1
ATOM 745 O O . GLY A 1 93 ? 3.296 -8.515 -10.506 1.00 92.56 93 GLY A O 1
ATOM 746 N N . LEU A 1 94 ? 2.666 -6.675 -9.345 1.00 93.06 94 LEU A N 1
ATOM 747 C CA . LEU A 1 94 ? 2.635 -5.697 -10.437 1.00 93.06 94 LEU A CA 1
ATOM 748 C C . LEU A 1 94 ? 4.017 -5.089 -10.734 1.00 93.06 94 LEU A C 1
ATOM 750 O O . LEU A 1 94 ? 4.168 -4.349 -11.697 1.00 93.06 94 LEU A O 1
ATOM 754 N N . GLY A 1 95 ? 5.037 -5.360 -9.916 1.00 92.06 95 GLY A N 1
ATOM 755 C CA . GLY A 1 95 ? 6.380 -4.817 -10.120 1.00 92.06 95 GLY A CA 1
ATOM 756 C C . GLY A 1 95 ? 6.557 -3.357 -9.708 1.00 92.06 95 GLY A C 1
ATOM 757 O O . GLY A 1 95 ? 7.545 -2.733 -10.090 1.00 92.06 95 GLY A O 1
ATOM 758 N N . PHE A 1 96 ? 5.651 -2.788 -8.905 1.00 94.12 96 PHE A N 1
ATOM 759 C CA . PHE A 1 96 ? 5.766 -1.391 -8.473 1.00 94.12 96 PHE A CA 1
ATOM 760 C C . PHE A 1 96 ? 6.977 -1.125 -7.568 1.00 94.12 96 PHE A C 1
ATOM 762 O O . PHE A 1 96 ? 7.328 0.033 -7.364 1.00 94.12 96 PHE A O 1
ATOM 769 N N . HIS A 1 97 ? 7.634 -2.165 -7.044 1.00 93.38 97 HIS A N 1
ATOM 770 C CA . HIS A 1 97 ? 8.895 -2.083 -6.295 1.00 93.38 97 HIS A CA 1
ATOM 771 C C . HIS A 1 97 ? 10.146 -2.070 -7.191 1.00 93.38 97 HIS A C 1
ATOM 773 O O . HIS A 1 97 ? 11.242 -1.813 -6.695 1.00 93.38 97 HIS A O 1
ATOM 779 N N . GLN A 1 98 ? 10.001 -2.323 -8.496 1.00 90.81 98 GLN A N 1
ATOM 780 C CA . GLN A 1 98 ? 11.103 -2.412 -9.463 1.00 90.81 98 GLN A CA 1
ATOM 781 C C . GLN A 1 98 ? 10.992 -1.391 -10.605 1.00 90.81 98 GLN A C 1
ATOM 783 O O . GLN A 1 98 ? 11.505 -1.614 -11.699 1.00 90.81 98 GLN A O 1
ATOM 788 N N . ILE A 1 99 ? 10.339 -0.254 -10.370 1.00 88.62 99 ILE A N 1
ATOM 789 C CA . ILE A 1 99 ? 10.217 0.809 -11.372 1.00 88.62 99 ILE A CA 1
ATOM 790 C C . ILE A 1 99 ? 11.592 1.446 -11.581 1.00 88.62 99 ILE A C 1
ATOM 792 O O . ILE A 1 99 ? 12.169 1.991 -10.646 1.00 88.62 99 ILE A O 1
ATOM 796 N N . GLN A 1 100 ? 12.112 1.412 -12.807 1.00 82.00 100 GLN A N 1
ATOM 797 C CA . GLN A 1 100 ? 13.422 1.977 -13.130 1.00 82.00 100 GLN A CA 1
ATOM 798 C C . GLN A 1 100 ? 13.324 3.081 -14.183 1.00 82.00 100 GLN A C 1
ATOM 800 O O . GLN A 1 100 ? 12.491 2.997 -15.091 1.00 82.00 100 GLN A O 1
ATOM 805 N N . PRO A 1 101 ? 14.200 4.096 -14.106 1.00 70.00 101 PRO A N 1
ATOM 806 C CA . PRO A 1 101 ? 14.357 5.042 -15.193 1.00 70.00 101 PRO A CA 1
ATOM 807 C C . PRO A 1 101 ? 14.952 4.333 -16.426 1.00 70.00 101 PRO A C 1
ATOM 809 O O . PRO A 1 101 ? 15.784 3.433 -16.263 1.00 70.00 101 PRO A O 1
ATOM 812 N N . PRO A 1 102 ? 14.593 4.734 -17.662 1.00 67.44 102 PRO A N 1
ATOM 813 C CA . PRO A 1 102 ? 15.085 4.091 -18.886 1.00 67.44 102 PRO A CA 1
ATOM 814 C C . PRO A 1 102 ? 16.615 4.026 -18.986 1.00 67.44 102 PRO A C 1
ATOM 816 O O . PRO A 1 102 ? 17.165 3.081 -19.545 1.00 67.44 102 PRO A O 1
ATOM 819 N N . SER A 1 103 ? 17.307 5.013 -18.414 1.00 64.31 103 SER A N 1
ATOM 820 C CA . SER A 1 103 ? 18.768 5.107 -18.379 1.00 64.31 103 SER A CA 1
ATOM 821 C C . SER A 1 103 ? 19.441 4.170 -17.368 1.00 64.31 103 SER A C 1
ATOM 823 O O . SER A 1 103 ? 20.639 3.926 -17.490 1.00 64.31 103 SER A O 1
ATOM 825 N N . ALA A 1 104 ? 18.699 3.609 -16.404 1.00 64.62 104 ALA A N 1
ATOM 826 C CA . ALA A 1 104 ? 19.224 2.684 -15.393 1.00 64.62 104 ALA A CA 1
ATOM 827 C C . ALA A 1 104 ? 18.773 1.228 -15.593 1.00 64.62 104 ALA A C 1
ATOM 829 O O . ALA A 1 104 ? 18.976 0.402 -14.698 1.00 64.62 104 ALA A O 1
ATOM 830 N N . ILE A 1 105 ? 18.177 0.898 -16.747 1.00 66.12 105 ILE A N 1
ATOM 831 C CA . ILE A 1 105 ? 17.823 -0.483 -17.091 1.00 66.12 105 ILE A CA 1
ATOM 832 C C . ILE A 1 105 ? 19.122 -1.281 -17.225 1.00 66.12 105 ILE A C 1
ATOM 834 O O . ILE A 1 105 ? 19.798 -1.268 -18.254 1.00 66.12 105 ILE A O 1
ATOM 838 N N . SER A 1 106 ? 19.492 -1.973 -16.153 1.00 60.66 106 SER A N 1
ATOM 839 C CA . SER A 1 106 ? 20.637 -2.871 -16.161 1.00 60.66 106 SER A CA 1
ATOM 840 C C . SER A 1 106 ? 20.231 -4.196 -16.813 1.00 60.66 106 SER A C 1
ATOM 842 O O . SER A 1 106 ? 19.222 -4.783 -16.410 1.00 60.66 106 SER A O 1
ATOM 844 N N . PRO A 1 107 ? 21.029 -4.739 -17.751 1.00 58.81 107 PRO A N 1
ATOM 845 C CA . PRO A 1 107 ? 20.764 -6.044 -18.358 1.00 58.81 107 PRO A CA 1
ATOM 846 C C . PRO A 1 107 ? 20.799 -7.201 -17.341 1.00 58.81 107 PRO A C 1
ATOM 848 O O . PRO A 1 107 ? 20.330 -8.295 -17.635 1.00 58.81 107 PRO A O 1
ATOM 851 N N . ALA A 1 108 ? 21.323 -6.976 -16.128 1.00 58.56 108 ALA A N 1
ATOM 852 C CA . ALA A 1 108 ? 21.270 -7.953 -15.038 1.00 58.56 108 ALA A CA 1
ATOM 853 C C . ALA A 1 108 ? 19.867 -8.089 -14.409 1.00 58.56 108 ALA A C 1
ATOM 855 O O . ALA A 1 108 ? 19.556 -9.132 -13.838 1.00 58.56 108 ALA A O 1
ATOM 856 N N . TYR A 1 109 ? 19.024 -7.056 -14.525 1.00 54.66 109 TYR A N 1
ATOM 857 C CA . TYR A 1 109 ? 17.683 -6.988 -13.924 1.00 54.66 109 TYR A CA 1
ATOM 858 C C . TYR A 1 109 ? 16.560 -6.942 -14.978 1.00 54.66 109 TYR A C 1
ATOM 860 O O . TYR A 1 109 ? 15.381 -6.968 -14.637 1.00 54.66 109 TYR A O 1
ATOM 868 N N . SER A 1 110 ? 16.896 -6.953 -16.274 1.00 53.19 110 SER A N 1
ATOM 869 C CA . SER A 1 110 ? 15.942 -6.864 -17.393 1.00 53.19 110 SER A CA 1
ATOM 870 C C . SER A 1 110 ? 15.051 -8.102 -17.592 1.00 53.19 110 SER A C 1
ATOM 872 O O . SER A 1 110 ? 14.256 -8.141 -18.528 1.00 53.19 110 SER A O 1
ATOM 874 N N . HIS A 1 111 ? 15.180 -9.124 -16.741 1.00 51.22 111 HIS A N 1
ATOM 875 C CA . HIS A 1 111 ? 14.452 -10.395 -16.832 1.00 51.22 111 HIS A CA 1
ATOM 876 C C . HIS A 1 111 ? 13.542 -10.679 -15.631 1.00 51.22 111 HIS A C 1
ATOM 878 O O . HIS A 1 111 ? 13.156 -11.830 -15.409 1.00 51.22 111 HIS A O 1
ATOM 884 N N . HIS A 1 112 ? 13.179 -9.669 -14.839 1.00 58.47 112 HIS A N 1
ATOM 885 C CA . HIS A 1 112 ? 12.190 -9.873 -13.786 1.00 58.47 112 HIS A CA 1
ATOM 886 C C . HIS A 1 112 ? 10.801 -10.065 -14.400 1.00 58.47 112 HIS A C 1
ATOM 888 O O . HIS A 1 112 ? 10.115 -9.123 -14.782 1.00 58.47 112 HIS A O 1
ATOM 894 N N . ILE A 1 113 ? 10.402 -11.331 -14.523 1.00 60.00 113 ILE A N 1
ATOM 895 C CA . ILE A 1 113 ? 9.038 -11.713 -14.874 1.00 60.00 113 ILE A CA 1
ATOM 896 C C . ILE A 1 113 ? 8.170 -11.377 -13.662 1.00 60.00 113 ILE A C 1
ATOM 898 O O . ILE A 1 113 ? 8.157 -12.109 -12.670 1.00 60.00 113 ILE A O 1
ATOM 902 N N . HIS A 1 114 ? 7.481 -10.243 -13.726 1.00 70.50 114 HIS A N 1
ATOM 903 C CA . HIS A 1 114 ? 6.435 -9.928 -12.766 1.00 70.50 114 HIS A CA 1
ATOM 904 C C . HIS A 1 114 ? 5.299 -10.948 -12.924 1.00 70.50 114 HIS A C 1
ATOM 906 O O . HIS A 1 114 ? 4.894 -11.224 -14.057 1.00 70.50 114 HIS A O 1
ATOM 912 N N . PRO A 1 115 ? 4.786 -11.532 -11.825 1.00 74.06 115 PRO A N 1
ATOM 913 C CA . PRO A 1 115 ? 3.708 -12.516 -11.898 1.00 74.06 115 PRO A CA 1
ATOM 914 C C . PRO A 1 115 ? 2.453 -11.982 -12.594 1.00 74.06 115 PRO A C 1
ATOM 916 O O . PRO A 1 115 ? 1.727 -12.758 -13.212 1.00 74.06 115 PRO A O 1
ATOM 919 N N . ILE A 1 116 ? 2.202 -10.673 -12.484 1.00 79.75 116 ILE A N 1
ATOM 920 C CA . ILE A 1 116 ? 1.052 -10.009 -13.087 1.00 79.75 116 ILE A CA 1
ATOM 921 C C . ILE A 1 116 ? 1.553 -9.145 -14.251 1.00 79.75 116 ILE A C 1
ATOM 923 O O . ILE A 1 116 ? 2.299 -8.188 -14.021 1.00 79.75 116 ILE A O 1
ATOM 927 N N . PRO A 1 117 ? 1.174 -9.459 -15.502 1.00 77.25 117 PRO A N 1
ATOM 928 C CA . PRO A 1 117 ? 1.542 -8.635 -16.641 1.00 77.25 117 PRO A CA 1
ATOM 929 C C . PRO A 1 117 ? 0.820 -7.290 -16.546 1.00 77.25 117 PRO A C 1
ATOM 931 O O . PRO A 1 117 ? -0.406 -7.244 -16.474 1.00 77.25 117 PRO A O 1
ATOM 934 N N . ILE A 1 118 ? 1.578 -6.194 -16.578 1.00 81.31 118 ILE A N 1
ATOM 935 C CA . ILE A 1 118 ? 1.020 -4.842 -16.629 1.00 81.31 118 ILE A CA 1
ATOM 936 C C . ILE A 1 118 ? 1.554 -4.080 -17.830 1.00 81.31 118 ILE A C 1
ATOM 938 O O . ILE A 1 118 ? 2.712 -4.231 -18.225 1.00 81.31 118 ILE A O 1
ATOM 942 N N . SER A 1 119 ? 0.710 -3.228 -18.404 1.00 82.75 119 SER A N 1
ATOM 943 C CA . SER A 1 119 ? 1.153 -2.291 -19.428 1.00 82.75 119 SER A CA 1
ATOM 944 C C . SER A 1 119 ? 2.136 -1.275 -18.831 1.00 82.75 119 SER A C 1
ATOM 946 O O . SER A 1 119 ? 2.014 -0.913 -17.649 1.00 82.75 119 SER A O 1
ATOM 948 N N . PRO A 1 120 ? 3.093 -0.771 -19.630 1.00 82.75 120 PRO A N 1
ATOM 949 C CA . PRO A 1 120 ? 3.869 0.403 -19.254 1.00 82.75 120 PRO A CA 1
ATOM 950 C C . PRO A 1 120 ? 2.944 1.559 -18.831 1.00 82.75 120 PRO A C 1
ATOM 952 O O . PRO A 1 120 ? 1.814 1.627 -19.323 1.00 82.75 120 PRO A O 1
ATOM 955 N N . PRO A 1 121 ? 3.386 2.448 -17.925 1.00 85.56 121 PRO A N 1
ATOM 956 C CA . PRO A 1 121 ? 2.613 3.632 -17.561 1.00 85.56 121 PRO A CA 1
ATOM 957 C C . PRO A 1 121 ? 2.249 4.443 -18.810 1.00 85.56 121 PRO A C 1
ATOM 959 O O . PRO A 1 121 ? 3.090 4.619 -19.694 1.00 85.56 121 PRO A O 1
ATOM 962 N N . ARG A 1 122 ? 1.008 4.930 -18.887 1.00 84.88 122 ARG A N 1
ATOM 963 C CA . ARG A 1 122 ? 0.517 5.712 -20.034 1.00 84.88 122 ARG A CA 1
ATOM 964 C C . ARG A 1 122 ? 1.166 7.090 -20.090 1.00 84.88 122 ARG A C 1
ATOM 966 O O . ARG A 1 122 ? 1.473 7.588 -21.170 1.00 84.88 122 ARG A O 1
ATOM 973 N N . ASP A 1 123 ? 1.366 7.696 -18.925 1.00 84.25 123 ASP A N 1
ATOM 974 C CA . ASP A 1 123 ? 1.958 9.014 -18.766 1.00 84.25 123 ASP A CA 1
ATOM 975 C C . ASP A 1 123 ? 2.749 9.131 -17.451 1.00 84.25 123 ASP A C 1
ATOM 977 O O . ASP A 1 123 ? 2.891 8.183 -16.671 1.00 84.25 123 ASP A O 1
ATOM 981 N N . ILE A 1 124 ? 3.311 10.320 -17.230 1.00 83.31 124 ILE A N 1
ATOM 982 C CA . ILE A 1 124 ? 4.091 10.639 -16.032 1.00 83.31 124 ILE A CA 1
ATOM 983 C C . ILE A 1 124 ? 3.241 10.630 -14.755 1.00 83.31 124 ILE A C 1
ATOM 985 O O . ILE A 1 124 ? 3.770 10.358 -13.680 1.00 83.31 124 ILE A O 1
ATOM 989 N N . ILE A 1 125 ? 1.938 10.906 -14.869 1.00 86.12 125 ILE A N 1
ATOM 990 C CA . ILE A 1 125 ? 1.018 10.943 -13.731 1.00 86.12 125 ILE A CA 1
ATOM 991 C C . ILE A 1 125 ? 0.811 9.516 -13.237 1.00 86.12 125 ILE A C 1
ATOM 993 O O . ILE A 1 125 ? 1.103 9.232 -12.083 1.00 86.12 125 ILE A O 1
ATOM 997 N N . GLU A 1 126 ? 0.465 8.589 -14.131 1.00 88.19 126 GLU A N 1
ATOM 998 C CA . GLU A 1 126 ? 0.293 7.184 -13.770 1.00 88.19 126 GLU A CA 1
ATOM 999 C C . GLU A 1 126 ? 1.595 6.552 -13.256 1.00 88.19 126 GLU A C 1
ATOM 1001 O O . GLU A 1 126 ? 1.581 5.753 -12.319 1.00 88.19 126 GLU A O 1
ATOM 1006 N N . LEU A 1 127 ? 2.746 6.900 -13.846 1.00 89.44 127 LEU A N 1
ATOM 1007 C CA . LEU A 1 127 ? 4.045 6.467 -13.324 1.00 89.44 127 LEU A CA 1
ATOM 1008 C C . LEU A 1 127 ? 4.234 6.943 -11.877 1.00 89.44 127 LEU A C 1
ATOM 1010 O O . LEU A 1 127 ? 4.645 6.159 -11.020 1.00 89.44 127 LEU A O 1
ATOM 1014 N N . SER A 1 128 ? 3.900 8.204 -11.606 1.00 89.12 128 SER A N 1
ATOM 1015 C CA . SER A 1 128 ? 3.917 8.762 -10.259 1.00 89.12 128 SER A CA 1
ATOM 1016 C C . SER A 1 128 ? 2.976 8.001 -9.329 1.00 89.12 128 SER A C 1
ATOM 1018 O O . SER A 1 128 ? 3.409 7.555 -8.269 1.00 89.12 128 SER A O 1
ATOM 1020 N N . ASP A 1 129 ? 1.735 7.749 -9.748 1.00 91.50 129 ASP A N 1
ATOM 1021 C CA . ASP A 1 129 ? 0.739 7.030 -8.952 1.00 91.50 129 ASP A CA 1
ATOM 1022 C C . ASP A 1 129 ? 1.225 5.633 -8.560 1.00 91.50 129 ASP A C 1
ATOM 1024 O O . ASP A 1 129 ? 1.095 5.241 -7.401 1.00 91.50 129 ASP A O 1
ATOM 1028 N N . ARG A 1 130 ? 1.875 4.903 -9.478 1.00 94.00 130 ARG A N 1
ATOM 1029 C CA . ARG A 1 130 ? 2.482 3.590 -9.191 1.00 94.00 130 ARG A CA 1
ATOM 1030 C C . ARG A 1 130 ? 3.605 3.686 -8.150 1.00 94.00 130 ARG A C 1
ATOM 1032 O O . ARG A 1 130 ? 3.664 2.862 -7.235 1.00 94.00 130 ARG A O 1
ATOM 1039 N N . ILE A 1 131 ? 4.473 4.698 -8.254 1.00 93.69 131 ILE A N 1
ATOM 1040 C CA . ILE A 1 131 ? 5.560 4.954 -7.290 1.00 93.69 131 ILE A CA 1
ATOM 1041 C C . ILE A 1 131 ? 4.977 5.289 -5.916 1.00 93.69 131 ILE A C 1
ATOM 1043 O O . ILE A 1 131 ? 5.362 4.691 -4.909 1.00 93.69 131 ILE A O 1
ATOM 1047 N N . PHE A 1 132 ? 4.027 6.224 -5.862 1.00 93.25 132 PHE A N 1
ATOM 1048 C CA . PHE A 1 132 ? 3.371 6.632 -4.625 1.00 93.25 132 PHE A CA 1
ATOM 1049 C C . PHE A 1 132 ? 2.604 5.477 -3.983 1.00 93.25 132 PHE A C 1
ATOM 1051 O O . PHE A 1 132 ? 2.731 5.279 -2.776 1.00 93.25 132 PHE A O 1
ATOM 1058 N N . ALA A 1 133 ?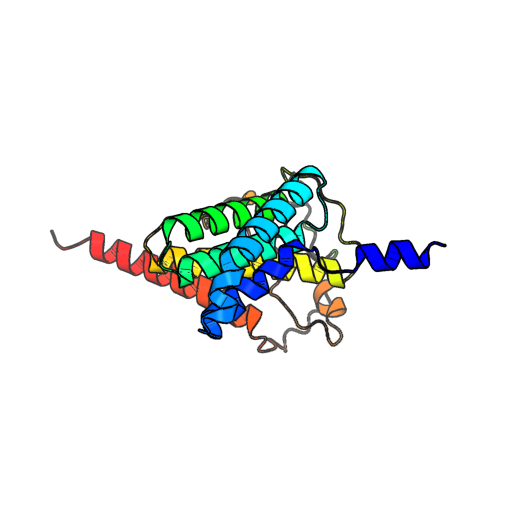 1.871 4.687 -4.771 1.00 96.38 133 ALA A N 1
ATOM 1059 C CA . ALA A 1 133 ? 1.141 3.519 -4.293 1.00 96.38 133 ALA A CA 1
ATOM 1060 C C . ALA A 1 133 ? 2.074 2.513 -3.608 1.00 96.38 133 ALA A C 1
ATOM 1062 O O . ALA A 1 133 ? 1.786 2.084 -2.490 1.00 96.38 133 ALA A O 1
ATOM 1063 N N . PHE A 1 134 ? 3.217 2.188 -4.228 1.00 97.12 134 PHE A N 1
ATOM 1064 C CA . PHE A 1 134 ? 4.217 1.305 -3.626 1.00 97.12 134 PHE A CA 1
ATOM 1065 C C . PHE A 1 134 ? 4.762 1.861 -2.308 1.00 97.12 134 PHE A C 1
ATOM 1067 O O . PHE A 1 134 ? 4.727 1.173 -1.288 1.00 97.12 134 PHE A O 1
ATOM 1074 N N . TRP A 1 135 ? 5.235 3.110 -2.299 1.00 96.00 135 TRP A N 1
ATOM 1075 C CA . TRP A 1 135 ? 5.816 3.693 -1.089 1.00 96.00 135 TRP A CA 1
ATOM 1076 C C . TRP A 1 135 ? 4.792 3.875 0.034 1.00 96.00 135 TRP A C 1
ATOM 1078 O O . TRP A 1 135 ? 5.144 3.722 1.204 1.00 96.00 135 TRP A O 1
ATOM 1088 N N . GLN A 1 136 ? 3.527 4.151 -0.296 1.00 96.56 136 GLN A N 1
ATOM 1089 C CA . GLN A 1 136 ? 2.434 4.202 0.672 1.00 96.56 136 GLN A CA 1
ATOM 1090 C C . GLN A 1 136 ? 2.268 2.860 1.386 1.00 96.56 136 GLN A C 1
ATOM 1092 O O . GLN A 1 136 ? 2.333 2.816 2.616 1.00 96.56 136 GLN A O 1
ATOM 1097 N N . VAL A 1 137 ? 2.078 1.770 0.636 1.00 97.75 137 VAL A N 1
ATOM 1098 C CA . VAL A 1 137 ? 1.871 0.449 1.243 1.00 97.75 137 VAL A CA 1
ATOM 1099 C C . VAL A 1 137 ? 3.131 -0.057 1.951 1.00 97.75 137 VAL A C 1
ATOM 1101 O O . VAL A 1 137 ? 3.030 -0.660 3.017 1.00 97.75 137 VAL A O 1
ATOM 1104 N N . PHE A 1 138 ? 4.319 0.266 1.431 1.00 97.06 138 PHE A N 1
ATOM 1105 C CA . PHE A 1 138 ? 5.595 -0.029 2.078 1.00 97.06 138 PHE A CA 1
ATOM 1106 C C . PHE A 1 138 ? 5.678 0.605 3.472 1.00 97.06 138 PHE A C 1
ATOM 1108 O O . PHE A 1 138 ? 5.985 -0.077 4.445 1.00 97.06 138 PHE A O 1
ATOM 1115 N N . MET A 1 139 ? 5.359 1.898 3.598 1.00 96.62 139 MET A N 1
ATOM 1116 C CA . MET A 1 139 ? 5.367 2.583 4.896 1.00 96.62 139 MET A CA 1
ATOM 1117 C C . MET A 1 139 ? 4.392 1.950 5.890 1.00 96.62 139 MET A C 1
ATOM 1119 O O . MET A 1 139 ? 4.727 1.812 7.064 1.00 96.62 139 MET A O 1
ATOM 1123 N N . ILE A 1 140 ? 3.200 1.564 5.427 1.00 96.94 140 ILE A N 1
ATOM 1124 C CA . ILE A 1 140 ? 2.187 0.917 6.269 1.00 96.94 140 ILE A CA 1
ATOM 1125 C C . ILE A 1 140 ? 2.706 -0.434 6.773 1.00 96.94 140 ILE A C 1
ATOM 1127 O O . ILE A 1 140 ? 2.651 -0.674 7.977 1.00 96.94 140 ILE A O 1
ATOM 1131 N N . ASP A 1 141 ? 3.263 -1.272 5.892 1.00 96.88 141 ASP A N 1
ATOM 1132 C CA . ASP A 1 141 ? 3.831 -2.576 6.261 1.00 96.88 141 ASP A CA 1
ATOM 1133 C C . ASP A 1 141 ? 4.941 -2.436 7.308 1.00 96.88 141 ASP A C 1
ATOM 1135 O O . ASP A 1 141 ? 4.921 -3.136 8.317 1.00 96.88 141 ASP A O 1
ATOM 1139 N N . ARG A 1 142 ? 5.867 -1.485 7.125 1.00 95.19 142 ARG A N 1
ATOM 1140 C CA . ARG A 1 142 ? 6.982 -1.263 8.059 1.00 95.19 142 ARG A CA 1
ATOM 1141 C C . ARG A 1 142 ? 6.534 -0.736 9.412 1.00 95.19 142 ARG A C 1
ATOM 1143 O O . ARG A 1 142 ? 6.939 -1.280 10.433 1.00 95.19 142 ARG A O 1
ATOM 1150 N N . CYS A 1 143 ? 5.706 0.304 9.431 1.00 95.38 143 CYS A N 1
ATOM 1151 C CA . CYS A 1 143 ? 5.301 0.936 10.682 1.00 95.38 143 CYS A CA 1
ATOM 1152 C C . CYS A 1 143 ? 4.389 0.031 11.513 1.00 95.38 143 CYS A C 1
ATOM 1154 O O . CYS A 1 143 ? 4.642 -0.151 12.701 1.00 95.38 143 CYS A O 1
ATOM 1156 N N . TRP A 1 144 ? 3.349 -0.546 10.907 1.00 94.88 144 TRP A N 1
ATOM 1157 C CA . TRP A 1 144 ? 2.365 -1.325 11.660 1.00 94.88 144 TRP A CA 1
ATOM 1158 C C . TRP A 1 144 ? 2.880 -2.715 12.026 1.00 94.88 144 TRP A C 1
ATOM 1160 O O . TRP A 1 144 ? 2.672 -3.151 13.151 1.00 94.88 144 TRP A O 1
ATOM 1170 N N . SER A 1 145 ? 3.644 -3.385 11.155 1.00 94.38 145 SER A N 1
ATOM 1171 C CA . SER A 1 145 ? 4.232 -4.682 11.525 1.00 94.38 145 SER A CA 1
ATOM 1172 C C . SER A 1 145 ? 5.285 -4.550 12.627 1.00 94.38 145 SER A C 1
ATOM 1174 O O . SER A 1 145 ? 5.392 -5.433 13.472 1.00 94.38 145 SER A O 1
ATOM 1176 N N . ALA A 1 146 ? 6.050 -3.453 12.650 1.00 94.00 146 ALA A N 1
ATOM 1177 C CA . ALA A 1 146 ? 6.976 -3.170 13.746 1.00 94.00 146 ALA A CA 1
ATOM 1178 C C . ALA A 1 146 ? 6.239 -2.860 15.059 1.00 94.00 146 ALA A C 1
ATOM 1180 O O . ALA A 1 146 ? 6.632 -3.370 16.105 1.00 94.00 146 ALA A O 1
ATOM 1181 N N . ALA A 1 147 ? 5.167 -2.062 15.004 1.00 93.38 147 ALA A N 1
ATOM 1182 C CA . ALA A 1 147 ? 4.380 -1.693 16.180 1.00 93.38 147 ALA A CA 1
ATOM 1183 C C . ALA A 1 147 ? 3.629 -2.885 16.803 1.00 93.38 147 ALA A C 1
ATOM 1185 O O . ALA A 1 147 ? 3.564 -2.986 18.025 1.00 93.38 147 ALA A O 1
ATOM 1186 N N . ASP A 1 148 ? 3.101 -3.788 15.972 1.00 92.25 148 ASP A N 1
ATOM 1187 C CA . ASP A 1 148 ? 2.297 -4.942 16.399 1.00 92.25 148 ASP A CA 1
ATOM 1188 C C . ASP A 1 148 ? 3.117 -6.246 16.520 1.00 92.25 148 ASP A C 1
ATOM 1190 O O . ASP A 1 148 ? 2.553 -7.322 16.717 1.00 92.25 148 ASP A O 1
ATOM 1194 N N . GLU A 1 149 ? 4.445 -6.173 16.356 1.00 92.12 149 GLU A N 1
ATOM 1195 C CA . GLU A 1 149 ? 5.377 -7.317 16.334 1.00 92.12 149 GLU A CA 1
ATOM 1196 C C . GLU A 1 149 ? 5.029 -8.409 15.299 1.00 92.12 149 GLU A C 1
ATOM 1198 O O . GLU A 1 149 ? 5.436 -9.570 15.406 1.00 92.12 149 GLU A O 1
ATOM 1203 N N . LEU A 1 150 ? 4.312 -8.037 14.240 1.00 93.06 150 LEU A N 1
ATOM 1204 C CA . LEU A 1 150 ? 3.917 -8.940 13.165 1.00 93.06 150 LEU A CA 1
ATOM 1205 C C . LEU A 1 150 ? 5.050 -9.128 12.143 1.00 93.06 150 LEU A C 1
ATOM 1207 O O . LEU A 1 150 ? 5.941 -8.284 12.024 1.00 93.06 150 LEU A O 1
ATOM 1211 N N . PRO A 1 151 ? 5.072 -10.237 11.383 1.00 93.12 151 PRO A N 1
ATOM 1212 C CA . PRO A 1 151 ? 6.005 -10.403 10.271 1.00 93.12 151 PRO A CA 1
ATOM 1213 C C . PRO A 1 151 ? 5.779 -9.354 9.178 1.00 93.12 151 PRO A C 1
ATOM 1215 O O . PRO A 1 151 ? 4.647 -8.960 8.931 1.00 93.12 151 PRO A O 1
ATOM 1218 N N . LEU A 1 152 ? 6.839 -8.958 8.469 1.00 93.56 152 LEU A N 1
ATOM 1219 C CA . LEU A 1 152 ? 6.685 -8.107 7.288 1.00 93.56 152 LEU A CA 1
ATOM 1220 C C . LEU A 1 152 ? 5.997 -8.853 6.151 1.00 93.56 152 LEU A C 1
ATOM 1222 O O . LEU A 1 152 ? 6.389 -9.970 5.787 1.00 93.56 152 LEU A O 1
ATOM 1226 N N . ALA A 1 153 ? 5.031 -8.193 5.524 1.00 91.38 153 ALA A N 1
ATOM 1227 C CA . ALA A 1 153 ? 4.398 -8.708 4.329 1.00 91.38 153 ALA A CA 1
ATOM 1228 C C . ALA A 1 153 ? 5.329 -8.603 3.105 1.00 91.38 153 ALA A C 1
ATOM 1230 O O . ALA A 1 153 ? 5.272 -9.480 2.232 1.00 91.38 153 ALA A O 1
ATOM 1231 N N . PHE A 1 154 ? 6.241 -7.621 3.073 1.00 91.38 154 PHE A N 1
ATOM 1232 C CA . PHE A 1 154 ? 7.371 -7.555 2.139 1.00 91.38 154 PHE A CA 1
ATOM 1233 C C . PHE A 1 154 ? 8.723 -7.612 2.874 1.00 91.38 154 PHE A C 1
ATOM 1235 O O . PHE A 1 154 ? 9.220 -6.587 3.352 1.00 91.38 154 PHE A O 1
ATOM 1242 N N . PRO A 1 155 ? 9.322 -8.814 2.985 1.00 83.88 155 PRO A N 1
ATOM 1243 C CA . PRO A 1 155 ? 10.550 -9.004 3.742 1.00 83.88 155 PRO A CA 1
ATOM 1244 C C . PRO A 1 155 ? 11.768 -8.451 2.997 1.00 83.88 155 PRO A C 1
ATOM 1246 O O . PRO A 1 155 ? 11.929 -8.695 1.799 1.00 83.88 155 PRO A O 1
ATOM 1249 N N . ASP A 1 156 ? 12.668 -7.810 3.741 1.00 74.88 156 ASP A N 1
ATOM 1250 C CA . ASP A 1 156 ? 14.004 -7.450 3.267 1.00 74.88 156 ASP A CA 1
ATOM 1251 C C . ASP A 1 156 ? 14.846 -8.722 3.136 1.00 74.88 156 ASP A C 1
ATOM 1253 O O . ASP A 1 156 ? 15.441 -9.211 4.096 1.00 74.88 156 ASP A O 1
ATOM 1257 N N . LYS A 1 157 ? 14.824 -9.328 1.948 1.00 74.69 157 LYS A N 1
ATOM 1258 C CA . LYS A 1 157 ? 15.695 -10.452 1.598 1.00 74.69 157 LYS A CA 1
ATOM 1259 C C . LYS A 1 157 ? 16.704 -10.004 0.557 1.00 74.69 157 LYS A C 1
ATOM 1261 O O . LYS A 1 157 ? 16.334 -9.329 -0.401 1.00 74.69 157 LYS A O 1
ATOM 1266 N N . ASP A 1 158 ? 17.926 -10.519 0.667 1.00 67.25 158 ASP A N 1
ATOM 1267 C CA . ASP A 1 158 ? 18.986 -10.382 -0.340 1.00 67.25 158 ASP A CA 1
ATOM 1268 C C . ASP A 1 158 ? 18.703 -11.271 -1.563 1.00 67.25 158 ASP A C 1
ATOM 1270 O O . ASP A 1 158 ? 19.473 -12.145 -1.953 1.00 67.25 158 ASP A O 1
ATOM 1274 N N . THR A 1 159 ? 17.520 -11.123 -2.151 1.00 78.00 159 THR A N 1
ATOM 1275 C CA . THR A 1 159 ? 17.109 -11.804 -3.376 1.00 78.00 159 THR A CA 1
ATOM 1276 C C . THR A 1 159 ? 16.696 -10.747 -4.378 1.00 78.00 159 THR A C 1
ATOM 1278 O O . THR A 1 159 ? 15.985 -9.810 -4.028 1.00 78.00 159 THR A O 1
ATOM 1281 N N . ALA A 1 160 ? 17.069 -10.924 -5.646 1.00 76.12 160 ALA A N 1
ATOM 1282 C CA . ALA A 1 160 ? 16.778 -9.946 -6.695 1.00 76.12 160 ALA A CA 1
ATOM 1283 C C . ALA A 1 160 ? 15.280 -9.579 -6.806 1.00 76.12 160 ALA A C 1
ATOM 1285 O O . ALA A 1 160 ? 14.945 -8.456 -7.156 1.00 76.12 160 ALA A O 1
ATOM 1286 N N . GLN A 1 161 ? 14.375 -10.496 -6.445 1.00 75.81 161 GLN A N 1
ATOM 1287 C CA . GLN A 1 161 ? 12.921 -10.276 -6.438 1.00 75.81 161 GLN A CA 1
ATOM 1288 C C . GLN A 1 161 ? 12.424 -9.359 -5.307 1.00 75.81 161 GLN A C 1
ATOM 1290 O O . GLN A 1 161 ? 11.333 -8.804 -5.420 1.00 75.81 161 GLN A O 1
ATOM 1295 N N . CYS A 1 162 ? 13.194 -9.215 -4.226 1.00 81.94 162 CYS A N 1
ATOM 1296 C CA . CYS A 1 162 ? 12.875 -8.374 -3.069 1.00 81.94 162 CYS A CA 1
ATOM 1297 C C . CYS A 1 162 ? 13.638 -7.040 -3.087 1.00 81.94 162 CYS A C 1
ATOM 1299 O O . CYS A 1 162 ? 13.417 -6.204 -2.216 1.00 81.94 162 CYS A O 1
ATOM 1301 N N . LEU A 1 163 ? 14.514 -6.818 -4.075 1.00 87.19 163 LEU A N 1
ATOM 1302 C CA . LEU A 1 163 ? 15.205 -5.543 -4.232 1.00 87.19 163 LEU A CA 1
ATOM 1303 C C . LEU A 1 163 ? 14.216 -4.450 -4.632 1.00 87.19 163 LEU A C 1
ATOM 1305 O O . LEU A 1 163 ? 13.473 -4.593 -5.606 1.00 87.19 163 LEU A O 1
ATOM 1309 N N . ILE A 1 164 ? 14.253 -3.347 -3.889 1.00 90.19 164 ILE A N 1
ATOM 1310 C CA . ILE A 1 164 ? 13.525 -2.127 -4.223 1.00 90.19 164 ILE A CA 1
ATOM 1311 C C . ILE A 1 164 ? 14.407 -1.308 -5.163 1.00 90.19 164 ILE A C 1
ATOM 1313 O O . ILE A 1 164 ? 15.442 -0.786 -4.753 1.00 90.19 164 ILE A O 1
ATOM 1317 N N . LEU A 1 165 ? 13.998 -1.214 -6.425 1.00 89.38 165 LEU A N 1
ATOM 1318 C CA . LEU A 1 165 ? 14.644 -0.374 -7.441 1.00 89.38 165 LEU A CA 1
ATOM 1319 C C . LEU A 1 165 ? 13.837 0.900 -7.715 1.00 89.38 165 LEU A C 1
ATOM 1321 O O . LEU A 1 165 ? 14.369 1.841 -8.300 1.00 89.38 165 LEU A O 1
ATOM 1325 N N . THR A 1 166 ? 12.578 0.932 -7.263 1.00 90.69 166 THR A N 1
ATOM 1326 C CA . THR A 1 166 ? 11.691 2.088 -7.384 1.00 90.69 166 THR A CA 1
ATOM 1327 C C . THR A 1 166 ? 12.307 3.322 -6.733 1.00 90.69 166 THR A C 1
ATOM 1329 O O . THR A 1 166 ? 12.683 3.267 -5.558 1.00 90.69 166 THR A O 1
ATOM 1332 N N . PRO A 1 167 ? 12.409 4.452 -7.455 1.00 88.69 167 PRO A N 1
ATOM 1333 C CA . PRO A 1 167 ? 12.967 5.672 -6.897 1.00 88.69 167 PRO A CA 1
ATOM 1334 C C . PRO A 1 167 ? 12.063 6.228 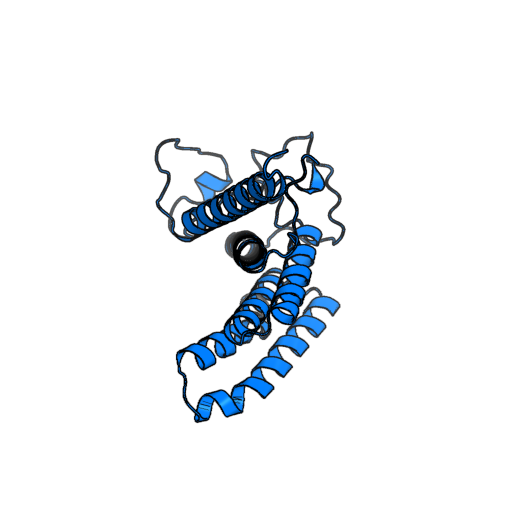-5.802 1.00 88.69 167 PRO A C 1
ATOM 1336 O O . PRO A 1 167 ? 10.859 5.969 -5.763 1.00 88.69 167 PRO A O 1
ATOM 1339 N N . TRP A 1 168 ? 12.649 7.026 -4.914 1.00 86.88 168 TRP A N 1
ATOM 1340 C CA . TRP A 1 168 ? 11.896 7.728 -3.882 1.00 86.88 168 TRP A CA 1
ATOM 1341 C C . TRP A 1 168 ? 10.812 8.621 -4.501 1.00 86.88 168 TRP A C 1
ATOM 1343 O O . TRP A 1 168 ? 11.036 9.178 -5.579 1.00 86.88 168 TRP A O 1
ATOM 1353 N N . PRO A 1 169 ? 9.668 8.815 -3.817 1.00 85.00 169 PRO A N 1
ATOM 1354 C CA . PRO A 1 169 ? 8.660 9.755 -4.280 1.00 85.00 169 PRO A CA 1
ATOM 1355 C C . PRO A 1 169 ? 9.267 11.151 -4.452 1.00 85.00 169 PRO A C 1
ATOM 1357 O O . PRO A 1 169 ? 10.110 11.563 -3.652 1.00 85.00 169 PRO A O 1
ATOM 1360 N N . ALA A 1 170 ? 8.808 11.887 -5.458 1.00 80.31 170 ALA A N 1
ATOM 1361 C CA . ALA A 1 170 ? 9.219 13.260 -5.724 1.00 80.31 170 ALA A CA 1
ATOM 1362 C C . ALA A 1 170 ? 7.984 14.115 -6.058 1.00 80.31 170 ALA A C 1
ATOM 1364 O O . ALA A 1 170 ? 6.976 13.565 -6.508 1.00 80.31 170 ALA A O 1
ATOM 1365 N N . PRO A 1 171 ? 8.026 15.443 -5.833 1.00 74.25 171 PRO A N 1
ATOM 1366 C CA . PRO A 1 171 ? 6.973 16.341 -6.297 1.00 74.25 171 PRO A CA 1
ATOM 1367 C C . PRO A 1 171 ? 6.755 16.199 -7.806 1.00 74.25 171 PRO A C 1
ATOM 1369 O O . PRO A 1 171 ? 7.709 15.970 -8.538 1.00 74.25 171 PRO A O 1
ATOM 1372 N N . LEU A 1 172 ? 5.520 16.386 -8.270 1.00 67.50 172 LEU A N 1
ATOM 1373 C CA . LEU A 1 172 ? 5.199 16.444 -9.703 1.00 67.50 172 LEU A CA 1
ATOM 1374 C C . LEU A 1 172 ? 5.548 17.803 -10.343 1.00 67.50 172 LEU A C 1
ATOM 1376 O O . LEU A 1 172 ? 5.472 17.949 -11.560 1.00 67.50 172 LEU A O 1
ATOM 1380 N N . GLU A 1 173 ? 5.925 18.803 -9.541 1.00 59.31 173 GLU A N 1
ATOM 1381 C CA . GLU A 1 173 ? 6.250 20.154 -10.006 1.00 59.31 173 GLU A CA 1
ATOM 1382 C C . GLU A 1 173 ? 7.764 20.318 -10.251 1.00 59.31 173 GLU A C 1
ATOM 1384 O O . GLU A 1 173 ? 8.572 20.081 -9.352 1.00 59.31 173 GLU A O 1
ATOM 1389 N N . GLY A 1 174 ? 8.147 20.747 -11.463 1.00 55.50 174 GLY A N 1
ATOM 1390 C CA . GLY A 1 174 ? 9.540 20.988 -11.884 1.00 55.50 174 GLY A CA 1
ATOM 1391 C C . GLY A 1 174 ? 10.138 19.886 -12.774 1.00 55.50 174 GLY A C 1
ATOM 1392 O O . GLY A 1 174 ? 9.438 18.931 -13.105 1.00 55.50 174 GLY A O 1
ATOM 1393 N N . ASP A 1 175 ? 11.425 20.040 -13.141 1.00 51.84 175 ASP A N 1
ATOM 1394 C CA . ASP A 1 175 ? 12.330 19.182 -13.963 1.00 51.84 175 ASP A CA 1
ATOM 1395 C C . ASP A 1 175 ? 12.533 17.747 -13.397 1.00 51.84 175 ASP A C 1
ATOM 1397 O O . ASP A 1 175 ? 13.607 17.153 -13.346 1.00 51.84 175 ASP A O 1
ATOM 1401 N N . THR A 1 176 ? 11.455 17.164 -12.900 1.00 52.25 176 THR A N 1
ATOM 1402 C CA . THR A 1 176 ? 11.347 15.862 -12.242 1.00 52.25 176 THR A CA 1
ATOM 1403 C C . THR A 1 176 ? 11.492 14.725 -13.247 1.00 52.25 176 THR A C 1
ATOM 1405 O O . THR A 1 176 ? 12.020 13.665 -12.914 1.00 52.25 176 THR A O 1
ATOM 1408 N N . TRP A 1 177 ? 11.134 14.980 -14.510 1.00 54.97 177 TRP A N 1
ATOM 1409 C CA . TRP A 1 177 ? 11.507 14.132 -15.636 1.00 54.97 177 TRP A CA 1
ATOM 1410 C C . TRP A 1 177 ? 13.027 14.015 -15.769 1.00 54.97 177 TRP A C 1
ATOM 1412 O O . TRP A 1 177 ? 13.524 12.919 -15.985 1.00 54.97 177 TRP A O 1
ATOM 1422 N N . SER A 1 178 ? 13.787 15.086 -15.541 1.00 53.94 178 SER A N 1
ATOM 1423 C CA . SER A 1 178 ? 15.254 15.075 -15.606 1.00 53.94 178 SER A CA 1
ATOM 1424 C C . SER A 1 178 ? 15.855 14.130 -14.552 1.00 53.94 178 SER A C 1
ATOM 1426 O O . SER A 1 178 ? 16.777 13.370 -14.853 1.00 53.94 178 SER A O 1
ATOM 1428 N N . LEU A 1 179 ? 15.243 14.053 -13.359 1.00 55.25 179 LEU A N 1
ATOM 1429 C CA . LEU A 1 179 ? 15.587 13.065 -12.322 1.00 55.25 179 LEU A CA 1
ATOM 1430 C C . LEU A 1 179 ? 15.258 11.619 -12.742 1.00 55.25 179 LEU A C 1
ATOM 1432 O O . LEU A 1 179 ? 15.985 10.695 -12.381 1.00 55.25 179 LEU A O 1
ATOM 1436 N N . PHE A 1 180 ? 14.191 11.421 -13.523 1.00 55.06 180 PHE A N 1
ATOM 1437 C CA . PHE A 1 180 ? 13.779 10.120 -14.067 1.00 55.06 180 PHE A CA 1
ATOM 1438 C C . PHE A 1 180 ? 14.472 9.738 -15.390 1.00 55.06 180 PHE A C 1
ATOM 1440 O O . PHE A 1 180 ? 14.410 8.583 -15.796 1.00 55.06 180 PHE A O 1
ATOM 1447 N N . VAL A 1 181 ? 15.136 10.666 -16.083 1.00 52.59 181 VAL A N 1
ATOM 1448 C CA . VAL A 1 181 ? 15.866 10.406 -17.341 1.00 52.59 181 VAL A CA 1
ATOM 1449 C C . VAL A 1 181 ? 17.380 10.348 -17.133 1.00 52.59 181 VAL A C 1
ATOM 1451 O O . VAL A 1 181 ? 18.098 9.825 -17.984 1.00 52.59 181 VAL A O 1
ATOM 1454 N N . GLY A 1 182 ? 17.873 10.718 -15.951 1.00 46.34 182 GLY A N 1
ATOM 1455 C CA . GLY A 1 182 ? 19.276 10.540 -15.570 1.00 46.34 182 GLY A CA 1
ATOM 1456 C C . GLY A 1 182 ? 20.131 11.801 -15.680 1.00 46.34 182 GLY A C 1
ATOM 1457 O O . GLY A 1 182 ? 21.353 11.692 -15.709 1.00 46.34 182 GLY A O 1
ATOM 1458 N N . GLU A 1 183 ? 19.537 12.994 -15.679 1.00 44.31 183 GLU A N 1
ATOM 1459 C CA . GLU A 1 183 ? 20.266 14.231 -15.374 1.00 44.31 183 GLU A CA 1
ATOM 1460 C C . GLU A 1 183 ? 20.323 14.403 -13.850 1.00 44.31 183 GLU A C 1
ATOM 1462 O O . GLU A 1 183 ? 19.606 15.189 -13.231 1.00 44.31 183 GLU A O 1
ATOM 1467 N N . PHE A 1 184 ? 21.163 13.583 -13.215 1.00 41.19 184 PHE A N 1
ATOM 1468 C CA . PHE A 1 184 ? 21.436 13.668 -11.785 1.00 41.19 184 PHE A CA 1
ATOM 1469 C C . PHE A 1 184 ? 22.267 14.924 -11.491 1.00 41.19 184 PHE A C 1
ATOM 1471 O O . PHE A 1 184 ? 23.475 14.957 -11.710 1.00 41.19 184 PHE A O 1
ATOM 1478 N N . SER A 1 185 ? 21.630 15.952 -10.933 1.00 38.66 185 SER A N 1
ATOM 1479 C CA . SER A 1 185 ? 22.331 16.932 -10.105 1.00 38.66 185 SER A CA 1
ATOM 1480 C C . SER A 1 185 ? 22.400 16.362 -8.686 1.00 38.66 185 SER A C 1
ATOM 1482 O O . SER A 1 185 ? 21.395 16.257 -7.983 1.00 38.66 185 SER A O 1
ATOM 1484 N N . GLU A 1 186 ? 23.604 15.982 -8.266 1.00 41.88 186 GLU A N 1
ATOM 1485 C CA . GLU A 1 186 ? 23.957 15.389 -6.964 1.00 41.88 186 GLU A CA 1
ATOM 1486 C C . GLU A 1 186 ? 23.668 16.314 -5.752 1.00 41.88 186 GLU A C 1
ATOM 1488 O O . GLU A 1 186 ? 23.969 15.976 -4.610 1.00 41.88 186 GLU A O 1
ATOM 1493 N N . GLY A 1 187 ? 23.086 17.498 -5.978 1.00 40.94 187 GLY A N 1
ATOM 1494 C CA . GLY A 1 187 ? 23.056 18.605 -5.021 1.00 40.94 187 GLY A CA 1
ATOM 1495 C C . GLY A 1 187 ? 21.712 18.924 -4.370 1.00 40.94 187 GLY A C 1
ATOM 1496 O O . GLY A 1 187 ? 21.642 19.881 -3.601 1.00 40.94 187 GLY A O 1
ATOM 1497 N N . THR A 1 188 ? 20.625 18.200 -4.646 1.00 46.28 188 THR A N 1
ATOM 1498 C CA . THR A 1 188 ? 19.322 18.550 -4.050 1.00 46.28 188 THR A CA 1
ATOM 1499 C C . THR A 1 188 ? 18.570 17.306 -3.611 1.00 46.28 188 THR A C 1
ATOM 1501 O O . THR A 1 188 ? 17.636 16.848 -4.263 1.00 46.28 188 THR A O 1
ATOM 1504 N N . VAL A 1 189 ? 18.939 16.773 -2.441 1.00 53.47 189 VAL A N 1
ATOM 1505 C CA . VAL A 1 189 ? 17.994 15.993 -1.632 1.00 53.47 189 VAL A CA 1
ATOM 1506 C C . VAL A 1 189 ? 16.888 16.966 -1.230 1.00 53.47 189 VAL A C 1
ATOM 1508 O O . VAL A 1 189 ? 16.932 17.585 -0.170 1.00 53.47 189 VAL A O 1
ATOM 1511 N N . SER A 1 190 ? 15.934 17.182 -2.136 1.00 54.75 190 SER A N 1
ATOM 1512 C CA . SER A 1 190 ? 14.717 17.915 -1.834 1.00 54.75 190 SER A CA 1
ATOM 1513 C C . SER A 1 190 ? 14.091 17.222 -0.631 1.00 54.75 190 SER A C 1
ATOM 1515 O O . SER A 1 190 ? 13.896 16.003 -0.641 1.00 54.75 190 SER A O 1
ATOM 1517 N N . SER A 1 191 ? 13.871 17.984 0.439 1.00 66.62 191 SER A N 1
ATOM 1518 C CA . SER A 1 191 ? 13.234 17.539 1.678 1.00 66.62 191 SER A CA 1
ATOM 1519 C C . SER A 1 191 ? 11.763 17.233 1.387 1.00 66.62 191 SER A C 1
ATOM 1521 O O . SER A 1 191 ? 10.857 17.981 1.747 1.00 66.62 191 SER A O 1
ATOM 1523 N N . TYR A 1 192 ? 11.519 16.165 0.631 1.00 78.81 192 TYR A N 1
ATOM 1524 C CA . TYR A 1 192 ? 10.188 15.757 0.240 1.00 78.81 192 TYR A CA 1
ATOM 1525 C C . TYR A 1 192 ? 9.644 14.803 1.292 1.00 78.81 192 TYR A C 1
ATOM 1527 O O . TYR A 1 192 ? 10.162 13.705 1.511 1.00 78.81 192 TYR A O 1
ATOM 1535 N N . MET A 1 193 ? 8.597 15.258 1.975 1.00 85.19 193 MET A N 1
ATOM 1536 C CA . MET A 1 193 ? 8.052 14.596 3.156 1.00 85.19 193 MET A CA 1
ATOM 1537 C C . MET A 1 193 ? 7.721 13.107 2.926 1.00 85.19 193 MET A C 1
ATOM 1539 O O . MET A 1 193 ? 8.094 12.301 3.777 1.00 85.19 193 MET A O 1
ATOM 1543 N N . PRO A 1 194 ? 7.098 12.681 1.808 1.00 84.00 194 PRO A N 1
ATOM 1544 C CA . PRO A 1 194 ? 6.879 11.257 1.539 1.00 84.00 194 PRO A CA 1
ATOM 1545 C C . PRO A 1 194 ? 8.162 10.417 1.484 1.00 84.00 194 PRO A C 1
ATOM 1547 O O . PRO A 1 194 ? 8.203 9.342 2.077 1.00 84.00 194 PRO A O 1
ATOM 1550 N N . ALA A 1 195 ? 9.231 10.914 0.854 1.00 86.44 195 ALA A N 1
ATOM 1551 C CA . ALA A 1 195 ? 10.513 10.209 0.815 1.00 86.44 195 ALA A CA 1
ATOM 1552 C C . ALA A 1 195 ? 11.147 10.102 2.212 1.00 86.44 195 ALA A C 1
ATOM 1554 O O . ALA A 1 195 ? 11.681 9.055 2.578 1.00 86.44 195 ALA A O 1
ATOM 1555 N N . LEU A 1 196 ? 11.055 11.164 3.019 1.00 88.88 196 LEU A N 1
ATOM 1556 C CA . LEU A 1 196 ? 11.532 11.153 4.404 1.00 88.88 196 LEU A CA 1
ATOM 1557 C C . LEU A 1 196 ? 10.749 10.165 5.272 1.00 88.88 196 LEU A C 1
ATOM 1559 O O . LEU A 1 196 ? 11.361 9.402 6.016 1.00 88.88 196 LEU A O 1
ATOM 1563 N N . LYS A 1 197 ? 9.417 10.135 5.148 1.00 88.88 197 LYS A N 1
ATOM 1564 C CA . LYS A 1 197 ? 8.561 9.175 5.857 1.00 88.88 197 LYS A CA 1
ATOM 1565 C C . LYS A 1 197 ? 8.908 7.734 5.488 1.00 88.88 197 LYS A C 1
ATOM 1567 O O . LYS A 1 197 ? 9.026 6.906 6.383 1.00 88.88 197 LYS A O 1
ATOM 1572 N N . ALA A 1 198 ? 9.141 7.450 4.206 1.00 89.12 198 ALA A N 1
ATOM 1573 C CA . ALA A 1 198 ? 9.514 6.113 3.752 1.00 89.12 198 ALA A CA 1
ATOM 1574 C C . ALA A 1 198 ? 10.862 5.655 4.330 1.00 89.12 198 ALA A C 1
ATOM 1576 O O . ALA A 1 198 ? 10.969 4.546 4.854 1.00 89.12 198 ALA A O 1
ATOM 1577 N N . LYS A 1 199 ? 11.869 6.537 4.324 1.00 90.50 199 LYS A N 1
ATOM 1578 C CA . LYS A 1 199 ? 13.168 6.274 4.965 1.00 90.50 199 LYS A CA 1
ATOM 1579 C C . LYS A 1 199 ? 13.032 6.069 6.475 1.00 90.50 199 LYS A C 1
ATOM 1581 O O . LYS A 1 199 ? 13.617 5.138 7.019 1.00 90.50 199 LYS A O 1
ATOM 1586 N N . ALA A 1 200 ? 12.249 6.914 7.146 1.00 93.00 200 ALA A N 1
ATOM 1587 C CA . ALA A 1 200 ? 12.010 6.805 8.582 1.00 93.00 200 ALA A CA 1
ATOM 1588 C C . ALA A 1 200 ? 11.295 5.496 8.948 1.00 93.00 200 ALA A C 1
ATOM 1590 O O . ALA A 1 200 ? 11.684 4.854 9.916 1.00 93.00 200 ALA A O 1
ATOM 1591 N N . ALA A 1 201 ? 10.309 5.069 8.154 1.00 92.88 201 ALA A N 1
ATOM 1592 C CA . ALA A 1 201 ? 9.605 3.804 8.349 1.00 92.88 201 ALA A CA 1
ATOM 1593 C C . ALA A 1 201 ? 10.550 2.598 8.218 1.00 92.88 201 ALA A C 1
ATOM 1595 O O . ALA A 1 201 ? 10.521 1.704 9.060 1.00 92.88 201 ALA A O 1
ATOM 1596 N N . ALA A 1 202 ? 11.433 2.602 7.212 1.00 91.44 202 ALA A N 1
ATOM 1597 C CA . ALA A 1 202 ? 12.449 1.562 7.053 1.00 91.44 202 ALA A CA 1
ATOM 1598 C C . ALA A 1 202 ? 13.416 1.509 8.250 1.00 91.44 202 ALA A C 1
ATOM 1600 O O . ALA A 1 202 ? 13.704 0.432 8.765 1.00 91.44 202 ALA A O 1
ATOM 1601 N N . LEU A 1 203 ? 13.880 2.670 8.729 1.00 92.44 203 LEU A N 1
ATOM 1602 C CA . LEU A 1 203 ? 14.754 2.752 9.904 1.00 92.44 203 LEU A CA 1
ATOM 1603 C C . LEU A 1 203 ? 14.053 2.298 11.189 1.00 92.44 203 LEU A C 1
ATOM 1605 O O . LEU A 1 203 ? 14.665 1.600 11.991 1.00 92.44 203 LEU A O 1
ATOM 1609 N N . TYR A 1 204 ? 12.795 2.691 11.392 1.00 93.25 204 TYR A N 1
ATOM 1610 C CA . TYR A 1 204 ? 12.000 2.294 12.554 1.00 93.25 204 TYR A CA 1
ATOM 1611 C C . TYR A 1 204 ? 11.822 0.773 12.631 1.00 93.25 204 TYR A C 1
ATOM 1613 O O . TYR A 1 204 ? 12.015 0.178 13.689 1.00 93.25 204 TYR A O 1
ATOM 1621 N N . GLU A 1 205 ? 11.515 0.131 11.504 1.00 92.50 205 GLU A N 1
ATOM 1622 C CA . GLU A 1 205 ? 11.390 -1.325 11.449 1.00 92.50 205 GLU A CA 1
ATOM 1623 C C . GLU A 1 205 ? 12.723 -2.007 11.779 1.00 92.50 205 GLU A C 1
ATOM 1625 O O . GLU A 1 205 ? 12.779 -2.834 12.692 1.00 92.50 205 GLU A O 1
ATOM 1630 N N . LEU A 1 206 ? 13.815 -1.575 11.144 1.00 89.19 206 LEU A N 1
ATOM 1631 C CA . LEU A 1 206 ? 15.144 -2.147 11.357 1.00 89.19 206 LEU A CA 1
ATOM 1632 C C . LEU A 1 206 ? 15.580 -2.075 12.831 1.00 89.19 206 LEU A C 1
ATOM 1634 O O . LEU A 1 206 ? 16.110 -3.046 13.387 1.00 89.19 206 LEU A O 1
ATOM 1638 N N . THR A 1 207 ? 15.356 -0.932 13.485 1.00 91.31 207 THR A N 1
ATOM 1639 C CA . THR A 1 207 ? 15.719 -0.746 14.897 1.00 91.31 207 THR A CA 1
ATOM 1640 C C . THR A 1 207 ? 14.822 -1.560 15.825 1.00 91.31 207 THR A C 1
ATOM 1642 O O . THR A 1 207 ? 15.334 -2.166 16.768 1.00 91.31 207 THR A O 1
ATOM 1645 N N . SER A 1 208 ? 13.519 -1.661 15.532 1.00 89.25 208 SER A N 1
ATOM 1646 C CA . SER A 1 208 ? 12.584 -2.488 16.308 1.00 89.25 208 SER A CA 1
ATOM 1647 C C . SER A 1 208 ? 12.990 -3.970 16.313 1.00 89.25 208 SER A C 1
ATOM 1649 O O . SER A 1 208 ? 13.028 -4.608 17.366 1.00 89.25 208 SER A O 1
ATOM 1651 N N . ARG A 1 209 ? 13.409 -4.511 15.159 1.00 84.44 209 ARG A N 1
ATOM 1652 C CA . ARG A 1 209 ? 13.861 -5.906 15.032 1.00 84.44 209 ARG A CA 1
ATOM 1653 C C . ARG A 1 209 ? 15.169 -6.166 15.755 1.00 84.44 209 ARG A C 1
ATOM 1655 O O . ARG A 1 209 ? 15.318 -7.207 16.395 1.00 84.44 209 ARG A O 1
ATOM 1662 N N . SER A 1 210 ? 16.101 -5.223 15.655 1.00 84.25 210 SER A N 1
ATOM 1663 C CA . SER A 1 210 ? 17.406 -5.319 16.309 1.00 84.25 210 SER A CA 1
ATOM 1664 C C . SER A 1 210 ? 17.231 -5.406 17.825 1.00 84.25 210 SER A C 1
ATOM 1666 O O . SER A 1 210 ? 17.720 -6.353 18.441 1.00 84.25 210 SER A O 1
ATOM 1668 N N . ASN A 1 211 ? 16.415 -4.519 18.398 1.00 80.19 211 ASN A N 1
ATOM 1669 C CA . ASN A 1 211 ? 16.099 -4.519 19.825 1.00 80.19 211 ASN A CA 1
ATOM 1670 C C . ASN A 1 211 ? 15.437 -5.835 20.284 1.00 80.19 211 ASN A C 1
ATOM 1672 O O . ASN A 1 211 ? 15.847 -6.434 21.278 1.00 80.19 211 ASN A O 1
ATOM 1676 N N . ASN A 1 212 ? 14.467 -6.349 19.521 1.00 71.94 212 ASN A N 1
ATOM 1677 C CA . ASN A 1 212 ? 13.799 -7.610 19.863 1.00 71.94 212 ASN A CA 1
ATOM 1678 C C . ASN A 1 212 ? 14.758 -8.811 19.797 1.00 71.94 212 ASN A C 1
ATOM 1680 O O . ASN A 1 212 ? 14.669 -9.729 20.615 1.00 71.94 212 ASN A O 1
ATOM 1684 N N . SER A 1 213 ? 15.715 -8.797 18.863 1.00 72.81 213 SER A N 1
ATOM 1685 C CA . SER A 1 213 ? 16.735 -9.845 18.746 1.00 72.81 213 SER A CA 1
ATOM 1686 C C . SER A 1 213 ? 17.750 -9.837 19.896 1.00 72.81 213 SER A C 1
ATOM 1688 O O . SER A 1 213 ? 18.239 -10.899 20.284 1.00 72.81 213 SER A O 1
ATOM 1690 N N . GLU A 1 214 ? 18.046 -8.666 20.463 1.00 67.81 214 GLU A N 1
ATOM 1691 C CA . GLU A 1 214 ? 18.923 -8.511 21.627 1.00 67.81 214 GLU A CA 1
ATOM 1692 C C . GLU A 1 214 ? 18.208 -8.911 22.922 1.00 67.81 214 GLU A C 1
ATOM 1694 O O . GLU A 1 214 ? 18.781 -9.630 23.740 1.00 67.81 214 GLU A O 1
ATOM 1699 N N . CYS A 1 215 ? 16.931 -8.548 23.080 1.00 61.72 215 CYS A N 1
ATOM 1700 C CA . CYS A 1 215 ? 16.128 -8.924 24.246 1.00 61.72 215 CYS A CA 1
ATOM 1701 C C . CYS A 1 215 ? 15.891 -10.447 24.333 1.00 61.72 215 CYS A C 1
ATOM 1703 O O . CYS A 1 215 ? 15.965 -11.034 25.413 1.00 61.72 215 CYS A O 1
ATOM 1705 N N . ALA A 1 216 ? 15.710 -11.119 23.189 1.00 60.06 216 ALA A N 1
ATOM 1706 C CA . ALA A 1 216 ? 15.604 -12.579 23.117 1.00 60.06 216 ALA A CA 1
ATOM 1707 C C . ALA A 1 216 ? 16.907 -13.323 23.496 1.00 60.06 216 ALA A C 1
ATOM 1709 O O . ALA A 1 216 ? 16.876 -14.534 23.710 1.00 60.06 216 ALA A O 1
ATOM 1710 N N . ARG A 1 217 ? 18.049 -12.623 23.597 1.00 59.53 217 ARG A N 1
ATOM 1711 C CA . ARG A 1 217 ? 19.357 -13.165 24.016 1.00 59.53 217 ARG A CA 1
ATOM 1712 C C . ARG A 1 217 ? 19.701 -12.851 25.484 1.00 59.53 217 ARG A C 1
ATOM 1714 O O . ARG A 1 217 ? 20.879 -12.726 25.814 1.00 59.53 217 ARG A O 1
ATOM 1721 N N . GLY A 1 218 ? 18.696 -12.707 26.356 1.00 43.72 218 GLY A N 1
ATOM 1722 C CA . GLY A 1 218 ? 18.878 -12.495 27.803 1.00 43.72 218 GLY A CA 1
ATOM 1723 C C . GLY A 1 218 ? 19.851 -13.496 28.467 1.00 43.72 218 GLY A C 1
ATOM 1724 O O . GLY A 1 218 ? 20.033 -14.600 27.954 1.00 43.72 218 GLY A O 1
ATOM 1725 N N . PRO A 1 219 ? 20.510 -13.098 29.576 1.00 53.34 219 PRO A N 1
ATOM 1726 C CA . PRO A 1 219 ? 21.821 -13.606 29.988 1.00 53.34 219 PRO A CA 1
ATOM 1727 C C . PRO A 1 219 ? 21.795 -15.093 30.364 1.00 53.34 219 PRO A C 1
ATOM 1729 O O . PRO A 1 219 ? 20.868 -15.542 31.036 1.00 53.34 219 PRO A O 1
ATOM 1732 N N . MET A 1 220 ? 22.834 -15.826 29.937 1.00 47.03 220 MET A N 1
ATOM 1733 C CA . MET A 1 220 ? 23.136 -17.183 30.422 1.00 47.03 220 MET A CA 1
ATOM 1734 C C . MET A 1 220 ? 23.484 -17.195 31.909 1.00 47.03 220 MET A C 1
ATOM 1736 O O . MET A 1 220 ? 24.155 -16.238 32.361 1.00 47.03 220 MET A O 1
#

pLDDT: mean 82.56, std 17.15, range [38.66, 98.38]

Radius of gyration: 18.98 Å; chains: 1; bounding box: 48×38×60 Å

InterPro domains:
  IPR007219 Xylanolytic transcriptional activator, regulatory domain [PF04082] (9-147)
  IPR007219 Xylanolytic transcriptional activator, regulatory domain [SM00906] (80-170)
  IPR050815 Transcription factor, fungi [PTHR47338] (7-159)

Secondary structure (DSSP, 8-state):
-GGGHHHHTTSPPGGGGGHHHHHHHHH--HHHHTTHHHHHHHHHHHHHHHHHHT-SHHHHHHHHHHHHHHHHHTT-HHHHHHHHHHHHHHHHHTTTTS---GGG--TTTTT---SS--PPPSSHHHHHHHHHHHHHHHHHHHHHHHHTTPPPSS---SSGGG---SPPP--SSSSHHHHHHT---TT-----HHHHHHHHHHHHHHHHHHHHHHHTT---

Foldseek 3Di:
DVVVVVVVLPDQQLLLLLVLLVVLLVVVDPVSVVCNVVSLVRSVVSLVVCVVVVRLLLSSLVSLLSVLVSCVSVVVLVRSVVSLLVSLLSLLLAVLQADAQPVPPDPVLVPPPRNDDDDDQPDPVSNLSSNLSNLSSLLSQLQSCLVVVHDRSLDPDPDSSSHRNRDAHDDPDDPVVCVSNPVDPVPDPPVDPSSVSSVVSVVSSVVSVVVVVVVVCPDD